Protein 4DDD (pdb70)

Organism: Ehrlichia chaffeensis (strain ATCC CRL-10679 / Arkansas) (NCBI:txid205920)

Nearest PDB structures (foldseek):
  4ddd-assembly1_A  TM=1.003E+00  e=6.169E-69  Ehrlichia chaffeensis str. Arkansas
  8s4j-assembly1_A  TM=9.218E-01  e=6.534E-38  Vibrio cholerae
  1us5-assembly1_A  TM=9.047E-01  e=1.134E-32  Thermus thermophilus HB8
  5ub3-assembly1_A  TM=5.887E-01  e=5.164E-10  Xanthomonas citri pv. citri str. 306
  1lfh-assembly1_A  TM=3.698E-01  e=3.680E-07  Homo sapiens

Foldseek 3Di:
DQAADEAEEEFAAPVDQRVLLQVVLQVLCCVVCVVVSRHHYDYDHHDAPQVVLVCQVVVNHFKYKAWLQVLQCQQCCDDVSVPDDRQVQKAFLFWFFKWFWWKKFFPPDPDAAPVVCFAFAEECAAPRHPSVVVVVVLCVVVVHDPVRYPHHHHDDLQVVLVCRLVVVGGMYTDGGFPPDVSVLSSVVRGPMAIHAHDPVSLVVCCVVRVQWAWDWDCADRRHGYHIGTGTIIIIGMMGGLVDDLVVSLSSSVSCQVCLCVSLVSGVRRVPDHVLNTPDDDRHHHHPSSVVNCVVVVSDD

B-factor: mean 16.67, std 8.05, range [6.47, 56.97]

Secondary structure (DSSP, 8-state):
--PPEEEEEE---TTSSHHHHHHHHHHHHHHHHGGGTSEEEEEE----HHHHHHHHHTTS-SEEEEEHHHHHHHHHT-GGGTTS---TTEEEEEEEEEEEEEEEEETTSS--SGGGGTTSEEE--STTSHHHHHHHHHHHHHT--GGG-SEEE---HHHHHHHHHTTS-SBEEEEE-SS-HHHHHHHHHS-EEEPPPPHHHHHHHHHH-TTPEEEEEPS-SSSS---EEEEEEEEEEEEETTS-HHHHHHHHHHHHHTHHHHHTTSGGGTT--HHHHT--SSSPBPHHHHHHHHHTTS--

Structure (mmCIF, N/CA/C/O backbone):
data_4DDD
#
_entry.id   4DDD
#
_cell.length_a   62.710
_cell.length_b   65.440
_cell.length_c   90.970
_cell.angle_alpha   90.00
_cell.angle_beta   90.00
_cell.angle_gamma   90.00
#
_symmetry.space_group_name_H-M   'P 21 21 21'
#
loop_
_entity.id
_entity.type
_entity.pdbx_description
1 polymer 'Immunogenic protein'
2 non-polymer 'CHLORIDE ION'
3 non-polymer 1,2-ETHANEDIOL
4 non-polymer GLYCEROL
5 water water
#
loop_
_atom_site.group_PDB
_atom_site.id
_atom_site.type_symbol
_atom_site.label_atom_id
_atom_site.label_alt_id
_atom_site.label_comp_id
_atom_site.label_asym_id
_atom_site.label_entity_id
_atom_site.label_seq_id
_atom_site.pdbx_PDB_ins_code
_atom_site.Cartn_x
_atom_site.Cartn_y
_atom_site.Cartn_z
_atom_site.occupancy
_atom_site.B_iso_or_equiv
_atom_site.auth_seq_id
_atom_site.auth_comp_id
_atom_site.auth_asym_id
_atom_site.auth_atom_id
_atom_site.pdbx_PDB_model_num
ATOM 1 N N . SER A 1 28 ? 14.826 26.006 19.807 1.00 56.97 26 SER A N 1
ATOM 2 C CA . SER A 1 28 ? 13.883 25.449 20.811 1.00 52.29 26 SER A CA 1
ATOM 3 C C . SER A 1 28 ? 12.448 25.603 20.284 1.00 48.40 26 SER A C 1
ATOM 4 O O . SER A 1 28 ? 12.236 26.052 19.151 1.00 50.28 26 SER A O 1
ATOM 7 N N . LEU A 1 29 ? 11.473 25.238 21.122 1.00 41.34 27 LEU A N 1
ATOM 8 C CA . LEU A 1 29 ? 10.053 25.246 20.759 1.00 35.34 27 LEU A CA 1
ATOM 9 C C . LEU A 1 29 ? 9.355 26.594 21.029 1.00 29.19 27 LEU A C 1
ATOM 10 O O . LEU A 1 29 ? 8.156 26.664 20.995 1.00 30.79 27 LEU A O 1
ATOM 15 N N . ASN A 1 30 ? 10.086 27.645 21.355 1.00 24.44 28 ASN A N 1
ATOM 16 C CA . ASN A 1 30 ? 9.465 28.957 21.555 1.00 22.00 28 ASN A CA 1
ATOM 17 C C . ASN A 1 30 ? 9.064 29.596 20.235 1.00 20.89 28 ASN A C 1
ATOM 18 O O . ASN A 1 30 ? 9.858 29.555 19.277 1.00 19.23 28 ASN A O 1
ATOM 23 N N . ARG A 1 31 ? 7.872 30.182 20.185 1.00 18.83 29 ARG A N 1
ATOM 24 C CA . ARG A 1 31 ? 7.436 30.935 18.995 1.00 17.74 29 ARG A CA 1
ATOM 25 C C . ARG A 1 31 ? 8.305 32.176 18.860 1.00 18.40 29 ARG A C 1
ATOM 26 O O . ARG A 1 31 ? 8.782 32.692 19.857 1.00 18.39 29 ARG A O 1
ATOM 34 N N . GLU A 1 32 ? 8.510 32.619 17.629 1.00 17.92 30 GLU A N 1
ATOM 35 C CA . GLU A 1 32 ? 9.118 33.918 17.343 1.00 18.71 30 GLU A CA 1
ATOM 36 C C . GLU A 1 32 ? 8.117 34.981 17.736 1.00 16.22 30 GLU A C 1
ATOM 37 O O . GLU A 1 32 ? 6.999 34.984 17.236 1.00 14.88 30 GLU A O 1
ATOM 43 N N . TYR A 1 33 ? 8.504 35.867 18.650 1.00 14.89 31 TYR A N 1
ATOM 44 C CA . TYR A 1 33 ? 7.617 36.929 19.124 1.00 13.68 31 TYR A CA 1
ATOM 45 C C . TYR A 1 33 ? 7.891 38.199 18.333 1.00 12.87 31 TYR A C 1
ATOM 46 O O . TYR A 1 33 ? 8.992 38.742 18.390 1.00 12.13 31 TYR A O 1
ATOM 55 N N . ILE A 1 34 ? 6.891 38.635 17.578 1.00 12.53 32 ILE A N 1
ATOM 56 C CA . ILE A 1 34 ? 6.994 39.790 16.701 1.00 12.01 32 ILE A CA 1
ATOM 57 C C . ILE A 1 34 ? 6.217 40.933 17.318 1.00 10.68 32 ILE A C 1
ATOM 58 O O . ILE A 1 34 ? 5.006 40.794 17.556 1.00 10.60 32 ILE A O 1
ATOM 63 N N . LEU A 1 35 ? 6.879 42.063 17.584 1.00 9.55 33 LEU A N 1
ATOM 64 C CA . LEU A 1 35 ? 6.193 43.262 18.066 1.00 9.21 33 LEU A CA 1
ATOM 65 C C . LEU A 1 35 ? 6.148 44.321 16.992 1.00 8.29 33 LEU A C 1
ATOM 66 O O . LEU A 1 35 ? 7.205 44.692 16.464 1.00 8.34 33 LEU A O 1
ATOM 71 N N . ILE A 1 36 ? 4.949 44.840 16.733 1.00 8.03 34 ILE A N 1
ATOM 72 C CA . ILE A 1 36 ? 4.679 45.873 15.675 1.00 7.74 34 ILE A CA 1
ATOM 73 C C . ILE A 1 36 ? 4.264 47.192 16.332 1.00 7.61 34 ILE A C 1
ATOM 74 O O . ILE A 1 36 ? 3.263 47.252 17.019 1.00 7.53 34 ILE A O 1
ATOM 79 N N . GLY A 1 37 ? 5.088 48.221 16.185 1.00 7.62 35 GLY A N 1
ATOM 80 C CA . GLY A 1 37 ? 4.754 49.557 16.640 1.00 8.02 35 GLY A CA 1
ATOM 81 C C . GLY A 1 37 ? 3.633 50.137 15.801 1.00 8.11 35 GLY A C 1
ATOM 82 O O . GLY A 1 37 ? 3.604 49.962 14.592 1.00 8.23 35 GLY A O 1
ATOM 83 N N . THR A 1 38 ? 2.651 50.738 16.468 1.00 8.39 36 THR A N 1
ATOM 84 C CA . THR A 1 38 ? 1.548 51.375 15.781 1.00 8.63 36 THR A CA 1
ATOM 85 C C . THR A 1 38 ? 1.335 52.748 16.369 1.00 9.44 36 THR A C 1
ATOM 86 O O . THR A 1 38 ? 2.199 53.610 16.226 1.00 10.91 36 THR A O 1
ATOM 90 N N . GLY A 1 39 ? 0.202 52.950 17.011 1.00 10.50 37 GLY A N 1
ATOM 91 C CA . GLY A 1 39 ? -0.106 54.239 17.624 1.00 11.82 37 GLY A CA 1
ATOM 92 C C . GLY A 1 39 ? -1.286 54.111 18.529 1.00 12.50 37 GLY A C 1
ATOM 93 O O . GLY A 1 39 ? -1.735 52.992 18.844 1.00 11.73 37 GLY A O 1
ATOM 94 N N . SER A 1 40 ? -1.838 55.272 18.897 1.00 14.16 38 SER A N 1
ATOM 95 C CA . SER A 1 40 ? -2.931 55.321 19.854 1.00 15.44 38 SER A CA 1
ATOM 96 C C . SER A 1 40 ? -4.110 54.486 19.361 1.00 16.32 38 SER A C 1
ATOM 97 O O . SER A 1 40 ? -4.396 54.395 18.143 1.00 13.69 38 SER A O 1
ATOM 100 N N . MET A 1 41 ? -4.823 53.872 20.299 1.00 16.63 39 MET A N 1
ATOM 101 C CA . MET A 1 41 ? -6.012 53.105 19.935 1.00 18.35 39 MET A CA 1
ATOM 102 C C . MET A 1 41 ? -7.062 53.988 19.230 1.00 18.54 39 MET A C 1
ATOM 103 O O . MET A 1 41 ? -7.949 53.482 18.638 1.00 18.59 39 MET A O 1
ATOM 108 N N . THR A 1 42 ? -6.960 55.302 19.312 1.00 18.63 40 THR A N 1
ATOM 109 C CA . THR A 1 42 ? -7.910 56.160 18.582 1.00 18.81 40 THR A CA 1
ATOM 110 C C . THR A 1 42 ? -7.475 56.473 17.160 1.00 18.92 40 THR A C 1
ATOM 111 O O . THR A 1 42 ? -8.173 57.215 16.450 1.00 18.64 40 THR A O 1
ATOM 115 N N . GLY A 1 43 ? -6.304 55.982 16.752 1.00 16.08 41 GLY A N 1
ATOM 116 C CA . GLY A 1 43 ? -5.741 56.344 15.461 1.00 15.66 41 GLY A CA 1
ATOM 117 C C . GLY A 1 43 ? -5.974 55.259 14.414 1.00 14.51 41 GLY A C 1
ATOM 118 O O . GLY A 1 43 ? -6.750 54.314 14.607 1.00 15.03 41 GLY A O 1
ATOM 119 N N . VAL A 1 44 ? -5.258 55.409 13.322 1.00 13.09 42 VAL A N 1
ATOM 120 C CA . VAL A 1 44 ? -5.341 54.552 12.154 1.00 12.86 42 VAL A CA 1
ATOM 121 C C . VAL A 1 44 ? -4.332 53.417 12.207 1.00 11.37 42 VAL A C 1
ATOM 122 O O . VAL A 1 44 ? -4.627 52.306 11.770 1.00 11.66 42 VAL A O 1
ATOM 126 N N . TYR A 1 45 ? -3.131 53.664 12.735 1.00 9.98 43 TYR A N 1
ATOM 127 C CA . TYR A 1 45 ? -2.100 52.657 12.728 1.00 9.74 43 TYR A CA 1
ATOM 128 C C . TYR A 1 45 ? -2.446 51.465 13.604 1.00 9.46 43 TYR A C 1
ATOM 129 O O . TYR A 1 45 ? -2.128 50.321 13.275 1.00 8.99 43 TYR A O 1
ATOM 138 N N . TYR A 1 46 ? -3.097 51.740 14.718 1.00 9.53 44 TYR A N 1
ATOM 139 C CA . TYR A 1 46 ? -3.396 50.703 15.699 1.00 10.18 44 TYR A CA 1
ATOM 140 C C . TYR A 1 46 ? -4.241 49.600 15.072 1.00 9.76 44 TYR A C 1
ATOM 141 O O . TYR A 1 46 ? -3.839 48.437 15.116 1.00 9.18 44 TYR A O 1
ATOM 150 N N . PRO A 1 47 ? -5.384 49.946 14.446 1.00 9.89 45 PRO A N 1
ATOM 151 C CA . PRO A 1 47 ? -6.169 48.864 13.829 1.00 10.27 45 PRO A CA 1
ATOM 152 C C . PRO A 1 47 ? -5.471 48.185 12.628 1.00 9.51 45 PRO A C 1
ATOM 153 O O . PRO A 1 47 ? -5.706 47.006 12.366 1.00 10.14 45 PRO A O 1
ATOM 157 N N . ILE A 1 48 ? -4.631 48.920 11.894 1.00 8.74 46 ILE A N 1
ATOM 158 C CA . ILE A 1 48 ? -3.904 48.306 10.799 1.00 8.02 46 ILE A CA 1
ATOM 159 C C . ILE A 1 48 ? -2.944 47.236 11.348 1.00 7.91 46 ILE A C 1
ATOM 160 O O . ILE A 1 48 ? -2.933 46.095 10.897 1.00 7.83 46 ILE A O 1
ATOM 165 N N . GLY A 1 49 ? -2.155 47.593 12.346 1.00 7.76 47 GLY A N 1
ATOM 166 C CA . GLY A 1 49 ? -1.275 46.642 12.932 1.00 7.89 47 GLY A CA 1
ATOM 167 C C . GLY A 1 49 ? -1.980 45.461 13.566 1.00 8.21 47 GLY A C 1
ATOM 168 O O . GLY A 1 49 ? -1.482 44.321 13.461 1.00 8.43 47 GLY A O 1
ATOM 169 N N . GLY A 1 50 ? -3.117 45.725 14.219 1.00 8.29 48 GLY A N 1
ATOM 170 C CA . GLY A 1 50 ? -3.928 44.658 14.804 1.00 8.82 48 GLY A CA 1
ATOM 171 C C . GLY A 1 50 ? -4.370 43.672 13.745 1.00 9.16 48 GLY A C 1
ATOM 172 O O . GLY A 1 50 ? -4.349 42.448 13.951 1.00 9.32 48 GLY A O 1
ATOM 173 N N . SER A 1 51 ? -4.750 44.219 12.591 1.00 9.02 49 SER A N 1
ATOM 174 C CA A SER A 1 51 ? -5.164 43.392 11.492 0.50 9.61 49 SER A CA 1
ATOM 175 C CA B SER A 1 51 ? -5.179 43.414 11.468 0.50 9.30 49 SER A CA 1
ATOM 176 C C . SER A 1 51 ? -4.041 42.524 10.969 1.00 9.36 49 SER A C 1
ATOM 177 O O . SER A 1 51 ? -4.254 41.343 10.672 1.00 9.75 49 SER A O 1
ATOM 182 N N . ILE A 1 52 ? -2.827 43.081 10.906 1.00 8.98 50 ILE A N 1
ATOM 183 C CA . ILE A 1 52 ? -1.663 42.326 10.465 1.00 9.13 50 ILE A CA 1
ATOM 184 C C . ILE A 1 52 ? -1.393 41.171 11.383 1.00 9.81 50 ILE A C 1
ATOM 185 O O . ILE A 1 52 ? -1.215 40.042 10.921 1.00 10.35 50 ILE A O 1
ATOM 190 N N . CYS A 1 53 ? -1.448 41.384 12.678 1.00 10.23 51 CYS A N 1
ATOM 191 C CA . CYS A 1 53 ? -1.288 40.266 13.633 1.00 11.06 51 CYS A CA 1
ATOM 192 C C . CYS A 1 53 ? -2.360 39.196 13.464 1.00 11.63 51 CYS A C 1
ATOM 193 O O . CYS A 1 53 ? -2.045 38.012 13.514 1.00 11.89 51 CYS A O 1
ATOM 196 N N . ARG A 1 54 ? -3.605 39.592 13.236 1.00 11.93 52 ARG A N 1
ATOM 197 C CA . ARG A 1 54 ? -4.673 38.633 12.943 1.00 13.17 52 ARG A CA 1
ATOM 198 C C . ARG A 1 54 ? -4.454 37.791 11.666 1.00 12.04 52 ARG A C 1
ATOM 199 O O . ARG A 1 54 ? -4.725 36.604 11.681 1.00 12.10 52 ARG A O 1
ATOM 207 N N . PHE A 1 55 ? -4.010 38.419 10.584 1.00 11.26 53 PHE A N 1
ATOM 208 C CA . PHE A 1 55 ? -3.694 37.755 9.333 1.00 11.13 53 PHE A CA 1
ATOM 209 C C . PHE A 1 55 ? -2.592 36.704 9.560 1.00 11.41 53 PHE A C 1
ATOM 210 O O . PHE A 1 55 ? -2.683 35.567 9.087 1.00 11.78 53 PHE A O 1
ATOM 218 N N . ILE A 1 56 ? -1.600 37.073 10.361 1.00 11.15 54 ILE A N 1
ATOM 219 C CA . ILE A 1 56 ? -0.509 36.210 10.713 1.00 11.27 54 ILE A CA 1
ATOM 220 C C . ILE A 1 56 ? -1.012 35.002 11.515 1.00 12.01 54 ILE A C 1
ATOM 221 O O . ILE A 1 56 ? -0.674 33.870 11.175 1.00 11.74 54 ILE A O 1
ATOM 226 N N . ALA A 1 57 ? -1.873 35.257 12.506 1.00 12.24 55 ALA A N 1
ATOM 227 C CA . ALA A 1 57 ? -2.426 34.206 13.337 1.00 13.04 55 ALA A CA 1
ATOM 228 C C . ALA A 1 57 ? -3.298 33.289 12.493 1.00 13.94 55 ALA A C 1
ATOM 229 O O . ALA A 1 57 ? -3.239 32.062 12.668 1.00 14.01 55 ALA A O 1
ATOM 231 N N . SER A 1 58 ? -4.102 33.854 11.603 1.00 14.44 56 SER A N 1
ATOM 232 C CA . SER A 1 58 ? -4.937 33.037 10.743 1.00 16.01 56 SER A CA 1
ATOM 233 C C . SER A 1 58 ? -4.115 32.166 9.804 1.00 15.83 56 SER A C 1
ATOM 234 O O . SER A 1 58 ? -4.453 31.000 9.614 1.00 16.42 56 SER A O 1
ATOM 237 N N . ASP A 1 59 ? -3.085 32.737 9.183 1.00 14.68 57 ASP A N 1
ATOM 238 C CA . ASP A 1 59 ? -2.336 32.001 8.166 1.00 14.74 57 ASP A CA 1
ATOM 239 C C . ASP A 1 59 ? -1.361 30.969 8.793 1.00 15.46 57 ASP A C 1
ATOM 240 O O . ASP A 1 59 ? -1.217 29.881 8.254 1.00 15.15 57 ASP A O 1
ATOM 245 N N . TYR A 1 60 ? -0.770 31.292 9.942 1.00 14.76 58 TYR A N 1
ATOM 246 C CA . TYR A 1 60 ? 0.385 30.528 10.477 1.00 15.62 58 TYR A CA 1
ATOM 247 C C . TYR A 1 60 ? 0.281 30.114 11.937 1.00 16.28 58 TYR A C 1
ATOM 248 O O . TYR A 1 60 ? 1.121 29.340 12.433 1.00 16.30 58 TYR A O 1
ATOM 257 N N . GLY A 1 61 ? -0.730 30.640 12.631 1.00 17.46 59 GLY A N 1
ATOM 258 C CA . GLY A 1 61 ? -0.859 30.483 14.056 1.00 18.21 59 GLY A CA 1
ATOM 259 C C . GLY A 1 61 ? -0.864 29.013 14.447 1.00 19.99 59 GLY A C 1
ATOM 260 O O . GLY A 1 61 ? -0.204 28.658 15.424 1.00 20.27 59 GLY A O 1
ATOM 261 N N . LYS A 1 62 ? -1.543 28.181 13.660 1.00 19.69 60 LYS A N 1
ATOM 262 C CA . LYS A 1 62 ? -1.675 26.743 13.971 1.00 22.02 60 LYS A CA 1
ATOM 263 C C . LYS A 1 62 ? -0.340 25.982 13.978 1.00 22.40 60 LYS A C 1
ATOM 264 O O . LYS A 1 62 ? -0.243 24.933 14.600 1.00 22.94 60 LYS A O 1
ATOM 266 N N . ASP A 1 63 ? 0.683 26.527 13.327 1.00 21.65 61 ASP A N 1
ATOM 267 C CA A ASP A 1 63 ? 1.971 25.863 13.216 0.50 21.55 61 ASP A CA 1
ATOM 268 C CA B ASP A 1 63 ? 1.977 25.888 13.219 0.50 21.17 61 ASP A CA 1
ATOM 269 C C . ASP A 1 63 ? 2.879 26.211 14.410 1.00 21.19 61 ASP A C 1
ATOM 270 O O . ASP A 1 63 ? 3.998 25.713 14.480 1.00 20.20 61 ASP A O 1
ATOM 279 N N . ASN A 1 64 ? 2.383 27.070 15.326 1.00 20.25 62 ASN A N 1
ATOM 280 C CA . ASN A 1 64 ? 3.043 27.364 16.605 1.00 19.90 62 ASN A CA 1
ATOM 281 C C . ASN A 1 64 ? 4.448 27.861 16.484 1.00 18.88 62 ASN A C 1
ATOM 282 O O . ASN A 1 64 ? 5.267 27.500 17.296 1.00 19.28 62 ASN A O 1
ATOM 287 N N . LYS A 1 65 ? 4.744 28.676 15.493 1.00 17.18 63 LYS A N 1
ATOM 288 C CA . LYS A 1 65 ? 6.079 29.230 15.356 1.00 17.55 63 LYS A CA 1
ATOM 289 C C . LYS A 1 65 ? 6.129 30.768 15.483 1.00 15.49 63 LYS A C 1
ATOM 290 O O . LYS A 1 65 ? 7.211 31.328 15.592 1.00 14.22 63 LYS A O 1
ATOM 296 N N . ILE A 1 66 ? 4.979 31.434 15.422 1.00 14.74 64 ILE A N 1
ATOM 297 C CA . ILE A 1 66 ? 4.935 32.891 15.383 1.00 14.02 64 ILE A CA 1
ATOM 298 C C . ILE A 1 66 ? 3.826 33.437 16.279 1.00 13.67 64 ILE A C 1
ATOM 299 O O . ILE A 1 66 ? 2.695 32.945 16.237 1.00 13.23 64 ILE A O 1
ATOM 304 N N . ILE A 1 67 ? 4.126 34.489 17.042 1.00 12.36 65 ILE A N 1
ATOM 305 C CA . ILE A 1 67 ? 3.095 35.180 17.806 1.00 12.31 65 ILE A CA 1
ATOM 306 C C . ILE A 1 67 ? 3.344 36.672 17.620 1.00 11.57 65 ILE A C 1
ATOM 307 O O . ILE A 1 67 ? 4.476 37.156 17.774 1.00 12.20 65 ILE A O 1
ATOM 312 N N . CYS A 1 68 ? 2.285 37.405 17.305 1.00 11.64 66 CYS A N 1
ATOM 313 C CA . CYS A 1 68 ? 2.398 38.828 16.928 1.00 10.91 66 CYS A CA 1
ATOM 314 C C . CYS A 1 68 ? 1.625 39.685 17.923 1.00 10.81 66 CYS A C 1
ATOM 315 O O . CYS A 1 68 ? 0.522 39.296 18.321 1.00 10.25 66 CYS A O 1
ATOM 318 N N . SER A 1 69 ? 2.213 40.807 18.338 1.00 9.82 67 SER A N 1
ATOM 319 C CA . SER A 1 69 ? 1.536 41.801 19.190 1.00 9.98 67 SER A CA 1
ATOM 320 C C . SER A 1 69 ? 1.795 43.192 18.653 1.00 9.43 67 SER A C 1
ATOM 321 O O . SER A 1 69 ? 2.750 43.410 17.903 1.00 8.28 67 SER A O 1
ATOM 324 N N . ILE A 1 70 ? 0.930 44.132 19.048 1.00 9.32 68 ILE A N 1
ATOM 325 C CA . ILE A 1 70 ? 1.119 45.520 18.671 1.00 9.64 68 ILE A CA 1
ATOM 326 C C . ILE A 1 70 ? 1.387 46.379 19.905 1.00 9.86 68 ILE A C 1
ATOM 327 O O . ILE A 1 70 ? 0.943 46.069 21.015 1.00 10.21 68 ILE A O 1
ATOM 332 N N . SER A 1 71 ? 2.064 47.485 19.665 1.00 9.44 69 SER A N 1
ATOM 333 C CA . SER A 1 71 ? 2.242 48.536 20.645 1.00 9.77 69 SER A CA 1
ATOM 334 C C . SER A 1 71 ? 1.388 49.766 20.296 1.00 9.71 69 SER A C 1
ATOM 335 O O . SER A 1 71 ? 1.353 50.209 19.137 1.00 9.62 69 SER A O 1
ATOM 338 N N . SER A 1 72 ? 0.745 50.349 21.300 1.00 10.04 70 SER A N 1
ATOM 339 C CA . SER A 1 72 ? -0.129 51.505 21.117 1.00 10.79 70 SER A CA 1
ATOM 340 C C . SER A 1 72 ? 0.547 52.840 21.408 1.00 11.97 70 SER A C 1
ATOM 341 O O . SER A 1 72 ? -0.143 53.890 21.332 1.00 12.06 70 SER A O 1
ATOM 344 N N . THR A 1 73 ? 1.857 52.833 21.718 1.00 12.19 71 THR A N 1
ATOM 345 C CA . THR A 1 73 ? 2.574 54.111 21.961 1.00 12.95 71 THR A CA 1
ATOM 346 C C . THR A 1 73 ? 2.665 54.919 20.666 1.00 13.34 71 THR A C 1
ATOM 347 O O . THR A 1 73 ? 2.936 54.356 19.598 1.00 13.02 71 THR A O 1
ATOM 351 N N . THR A 1 74 ? 2.440 56.231 20.779 1.00 13.62 72 THR A N 1
ATOM 352 C CA . THR A 1 74 ? 2.328 57.121 19.636 1.00 14.32 72 THR A CA 1
ATOM 353 C C . THR A 1 74 ? 3.680 57.607 19.210 1.00 14.14 72 THR A C 1
ATOM 354 O O . THR A 1 74 ? 4.480 57.954 20.047 1.00 16.51 72 THR A O 1
ATOM 358 N N . GLY A 1 75 ? 3.913 57.593 17.912 1.00 12.92 73 GLY A N 1
ATOM 359 C CA . GLY A 1 75 ? 4.919 58.428 17.280 1.00 12.93 73 GLY A CA 1
ATOM 360 C C . GLY A 1 75 ? 5.955 57.598 16.575 1.00 11.80 73 GLY A C 1
ATOM 361 O O . GLY A 1 75 ? 6.457 56.607 17.111 1.00 10.73 73 GLY A O 1
ATOM 362 N N . SER A 1 76 ? 6.288 57.995 15.363 1.00 11.21 74 SER A N 1
ATOM 363 C CA . SER A 1 76 ? 7.324 57.316 14.640 1.00 11.02 74 SER A CA 1
ATOM 364 C C . SER A 1 76 ? 8.689 57.426 15.278 1.00 10.64 74 SER A C 1
ATOM 365 O O . SER A 1 76 ? 9.481 56.505 15.132 1.00 10.67 74 SER A O 1
ATOM 368 N N . VAL A 1 77 ? 8.994 58.523 15.974 1.00 10.82 75 VAL A N 1
ATOM 369 C CA . VAL A 1 77 ? 10.282 58.596 16.717 1.00 11.19 75 VAL A CA 1
ATOM 370 C C . VAL A 1 77 ? 10.382 57.505 17.745 1.00 10.90 75 VAL A C 1
ATOM 371 O O . VAL A 1 77 ? 11.385 56.809 17.818 1.00 10.66 75 VAL A O 1
ATOM 375 N N . TYR A 1 78 ? 9.348 57.357 18.565 1.00 10.95 76 TYR A N 1
ATOM 376 C CA . TYR A 1 78 ? 9.323 56.283 19.550 1.00 11.13 76 TYR A CA 1
ATOM 377 C C . TYR A 1 78 ? 9.534 54.918 18.876 1.00 10.42 76 TYR A C 1
ATOM 378 O O . TYR A 1 78 ? 10.332 54.083 19.336 1.00 10.19 76 TYR A O 1
ATOM 387 N N . ASN A 1 79 ? 8.759 54.662 17.823 1.00 9.79 77 ASN A N 1
ATOM 388 C CA . ASN A 1 79 ? 8.819 53.388 17.150 1.00 9.33 77 ASN A CA 1
ATOM 389 C C . ASN A 1 79 ? 10.176 53.124 16.510 1.00 9.39 77 ASN A C 1
ATOM 390 O O . ASN A 1 79 ? 10.745 52.037 16.692 1.00 9.42 77 ASN A O 1
ATOM 395 N N . LEU A 1 80 ? 10.715 54.126 15.832 1.00 9.14 78 LEU A N 1
ATOM 396 C CA . LEU A 1 80 ? 12.008 53.961 15.199 1.00 9.41 78 LEU A CA 1
ATOM 397 C C . LEU A 1 80 ? 13.140 53.797 16.232 1.00 10.04 78 LEU A C 1
ATOM 398 O O . LEU A 1 80 ? 14.055 53.003 16.020 1.00 10.24 78 LEU A O 1
ATOM 403 N N . ASN A 1 81 ? 13.063 54.497 17.337 1.00 10.74 79 ASN A N 1
ATOM 404 C CA A ASN A 1 81 ? 14.019 54.285 18.420 0.50 11.31 79 ASN A CA 1
ATOM 405 C CA B ASN A 1 81 ? 14.018 54.283 18.425 0.50 11.77 79 ASN A CA 1
ATOM 406 C C . ASN A 1 81 ? 13.899 52.868 19.016 1.00 11.59 79 ASN A C 1
ATOM 407 O O . ASN A 1 81 ? 14.906 52.205 19.303 1.00 11.85 79 ASN A O 1
ATOM 416 N N . SER A 1 82 ? 12.673 52.407 19.228 1.00 11.40 80 SER A N 1
ATOM 417 C CA . SER A 1 82 ? 12.429 51.068 19.734 1.00 11.20 80 SER A CA 1
ATOM 418 C C . SER A 1 82 ? 13.016 50.008 18.805 1.00 10.48 80 SER A C 1
ATOM 419 O O . SER A 1 82 ? 13.642 49.038 19.288 1.00 10.63 80 SER A O 1
ATOM 422 N N . ILE A 1 83 ? 12.889 50.205 17.491 1.00 9.97 81 ILE A N 1
ATOM 423 C CA . ILE A 1 83 ? 13.500 49.326 16.495 1.00 10.24 81 ILE A CA 1
ATOM 424 C C . ILE A 1 83 ? 15.040 49.439 16.576 1.00 11.38 81 ILE A C 1
ATOM 425 O O . ILE A 1 83 ? 15.740 48.426 16.592 1.00 11.42 81 ILE A O 1
ATOM 430 N N . ARG A 1 84 ? 15.550 50.657 16.677 1.00 12.27 82 ARG A N 1
ATOM 431 C CA . ARG A 1 84 ? 16.997 50.892 16.742 1.00 13.70 82 ARG A CA 1
ATOM 432 C C . ARG A 1 84 ? 17.609 50.128 17.922 1.00 15.09 82 ARG A C 1
ATOM 433 O O . ARG A 1 84 ? 18.661 49.508 17.771 1.00 15.54 82 ARG A O 1
ATOM 441 N N . TYR A 1 85 ? 16.915 50.127 19.052 1.00 16.10 83 TYR A N 1
ATOM 442 C CA . TYR A 1 85 ? 17.378 49.424 20.263 1.00 18.31 83 TYR A CA 1
ATOM 443 C C . TYR A 1 85 ? 16.956 47.953 20.377 1.00 16.67 83 TYR A C 1
ATOM 444 O O . TYR A 1 85 ? 17.152 47.308 21.417 1.00 16.81 83 TYR A O 1
ATOM 453 N N . SER A 1 86 ? 16.455 47.404 19.290 1.00 14.41 84 SER A N 1
ATOM 454 C CA . SER A 1 86 ? 16.146 45.983 19.198 1.00 14.32 84 SER A CA 1
ATOM 455 C C . SER A 1 86 ? 15.048 45.555 20.184 1.00 13.71 84 SER A C 1
ATOM 456 O O . SER A 1 86 ? 14.999 44.399 20.554 1.00 12.98 84 SER A O 1
ATOM 459 N N . ASN A 1 87 ? 14.166 46.467 20.579 1.00 12.43 85 ASN A N 1
ATOM 460 C CA . ASN A 1 87 ? 13.042 46.088 21.446 1.00 12.60 85 ASN A CA 1
ATOM 461 C C . ASN A 1 87 ? 11.659 46.052 20.721 1.00 11.17 85 ASN A C 1
ATOM 462 O O . ASN A 1 87 ? 10.620 45.761 21.333 1.00 10.70 85 ASN A 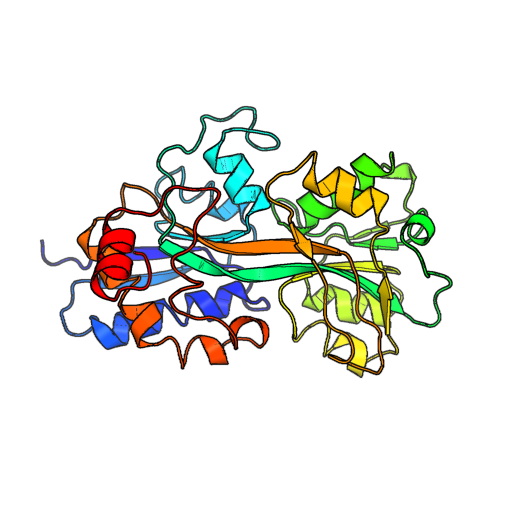O 1
ATOM 467 N N . MET A 1 88 ? 11.713 46.228 19.412 1.00 10.05 86 MET A N 1
ATOM 468 C CA . MET A 1 88 ? 10.541 46.197 18.519 1.00 9.26 86 MET A CA 1
ATOM 469 C C . MET A 1 88 ? 11.020 45.720 17.168 1.00 9.09 86 MET A C 1
ATOM 470 O O . MET A 1 88 ? 12.112 46.141 16.714 1.00 9.47 86 MET A O 1
ATOM 475 N N . ASP A 1 89 ? 10.235 44.887 16.497 1.00 8.57 87 ASP A N 1
ATOM 476 C CA . ASP A 1 89 ? 10.684 44.263 15.265 1.00 8.74 87 ASP A CA 1
ATOM 477 C C . ASP A 1 89 ? 10.303 45.040 14.017 1.00 8.32 87 ASP A C 1
ATOM 478 O O . ASP A 1 89 ? 11.072 45.105 13.056 1.00 8.29 87 ASP A O 1
ATOM 483 N N . ILE A 1 90 ? 9.098 45.593 14.038 1.00 8.34 88 ILE A N 1
ATOM 484 C CA . ILE A 1 90 ? 8.418 46.160 12.886 1.00 8.14 88 ILE A CA 1
ATOM 485 C C . ILE A 1 90 ? 7.604 47.317 13.376 1.00 8.06 88 ILE A C 1
ATOM 486 O O . ILE A 1 90 ? 7.251 47.400 14.560 1.00 8.49 88 ILE A O 1
ATOM 491 N N . SER A 1 91 ? 7.348 48.286 12.505 1.00 7.81 89 SER A N 1
ATOM 492 C CA . SER A 1 91 ? 6.494 49.396 12.868 1.00 8.06 89 SER A CA 1
ATOM 493 C C . SER A 1 91 ? 5.821 49.990 11.652 1.00 7.89 89 SER A C 1
ATOM 494 O O . SER A 1 91 ? 6.365 49.966 10.573 1.00 7.74 89 SER A O 1
ATOM 497 N N . ILE A 1 92 ? 4.671 50.620 11.864 1.00 8.24 90 ILE A N 1
ATOM 498 C CA . ILE A 1 92 ? 4.085 51.513 10.885 1.00 8.06 90 ILE A CA 1
ATOM 499 C C . ILE A 1 92 ? 4.674 52.879 11.161 1.00 8.51 90 ILE A C 1
ATOM 500 O O . ILE A 1 92 ? 4.645 53.376 12.302 1.00 9.09 90 ILE A O 1
ATOM 505 N N . VAL A 1 93 ? 5.206 53.475 10.134 1.00 8.85 91 VAL A N 1
ATOM 506 C CA . VAL A 1 93 ? 5.781 54.811 10.212 1.00 9.80 91 VAL A CA 1
ATOM 507 C C . VAL A 1 93 ? 5.315 55.581 8.962 1.00 10.68 91 VAL A C 1
ATOM 508 O O . VAL A 1 93 ? 4.531 55.077 8.194 1.00 11.23 91 VAL A O 1
ATOM 512 N N . GLN A 1 94 ? 5.714 56.824 8.807 1.00 11.96 92 GLN A N 1
ATOM 513 C CA . GLN A 1 94 ? 5.497 57.511 7.514 1.00 13.06 92 GLN A CA 1
ATOM 514 C C . GLN A 1 94 ? 6.776 58.123 7.033 1.00 12.53 92 GLN A C 1
ATOM 515 O O . GLN A 1 94 ? 7.774 58.135 7.758 1.00 12.73 92 GLN A O 1
ATOM 521 N N . SER A 1 95 ? 6.764 58.563 5.791 1.00 12.59 93 SER A N 1
ATOM 522 C CA . SER A 1 95 ? 7.969 58.769 5.008 1.00 12.50 93 SER A CA 1
ATOM 523 C C . SER A 1 95 ? 8.961 59.760 5.619 1.00 12.70 93 SER A C 1
ATOM 524 O O . SER A 1 95 ? 10.153 59.607 5.468 1.00 12.26 93 SER A O 1
ATOM 527 N N . ASP A 1 96 ? 8.435 60.800 6.254 1.00 12.33 94 ASP A N 1
ATOM 528 C CA . ASP A 1 96 ? 9.239 61.878 6.810 1.00 12.88 94 ASP A CA 1
ATOM 529 C C . ASP A 1 96 ? 10.246 61.325 7.798 1.00 11.79 94 ASP A C 1
ATOM 530 O O . ASP A 1 96 ? 11.446 61.421 7.565 1.00 10.99 94 ASP A O 1
ATOM 535 N N . LEU A 1 97 ? 9.752 60.692 8.870 1.00 10.73 95 LEU A N 1
ATOM 536 C CA . LEU A 1 97 ? 10.662 60.205 9.923 1.00 11.00 95 LEU A CA 1
ATOM 537 C C . LEU A 1 97 ? 11.415 58.924 9.472 1.00 10.73 95 LEU A C 1
ATOM 538 O O . LEU A 1 97 ? 12.553 58.703 9.869 1.00 11.03 95 LEU A O 1
ATOM 543 N N . GLU A 1 98 ? 10.825 58.183 8.541 1.00 10.74 96 GLU A N 1
ATOM 544 C CA . GLU A 1 98 ? 11.516 57.066 7.910 1.00 10.57 96 GLU A CA 1
ATOM 545 C C . GLU A 1 98 ? 12.768 57.587 7.200 1.00 11.04 96 GLU A C 1
ATOM 546 O O . GLU A 1 98 ? 13.886 57.038 7.363 1.00 10.88 96 GLU A O 1
ATOM 552 N N . TYR A 1 99 ? 12.571 58.642 6.410 1.00 11.26 97 TYR A N 1
ATOM 553 C CA . TYR A 1 99 ? 13.658 59.282 5.691 1.00 12.23 97 TYR A CA 1
ATOM 554 C C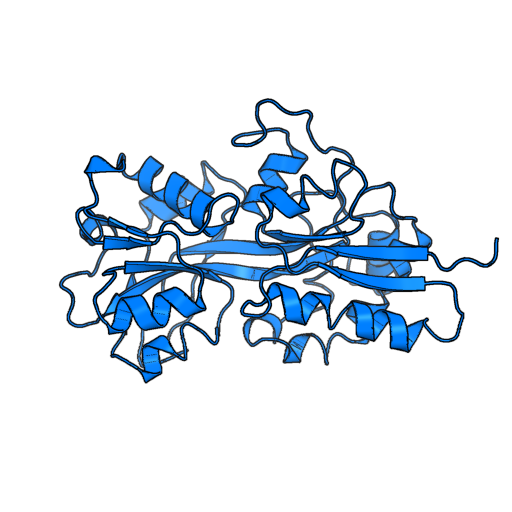 . TYR A 1 99 ? 14.755 59.756 6.637 1.00 12.19 97 TYR A C 1
ATOM 555 O O . TYR A 1 99 ? 15.932 59.503 6.443 1.00 12.24 97 TYR A O 1
ATOM 564 N N . TYR A 1 100 ? 14.382 60.494 7.655 1.00 12.50 98 TYR A N 1
ATOM 565 C CA . TYR A 1 100 ? 15.382 60.993 8.563 1.00 13.84 98 TYR A CA 1
ATOM 566 C C . TYR A 1 100 ? 16.116 59.873 9.306 1.00 12.66 98 TYR A C 1
ATOM 567 O O . TYR A 1 100 ? 17.348 59.972 9.517 1.00 12.28 98 TYR A O 1
ATOM 576 N N . ALA A 1 101 ? 15.397 58.831 9.690 1.00 11.72 99 ALA A N 1
ATOM 577 C CA . ALA A 1 101 ? 16.028 57.763 10.508 1.00 11.40 99 ALA A CA 1
ATOM 578 C C . ALA A 1 101 ? 17.009 56.980 9.653 1.00 11.29 99 ALA A C 1
ATOM 579 O O . ALA A 1 101 ? 18.135 56.707 10.088 1.00 11.77 99 ALA A O 1
ATOM 581 N N . TYR A 1 102 ? 16.552 56.614 8.458 1.00 11.08 100 TYR A N 1
ATOM 582 C CA . TYR A 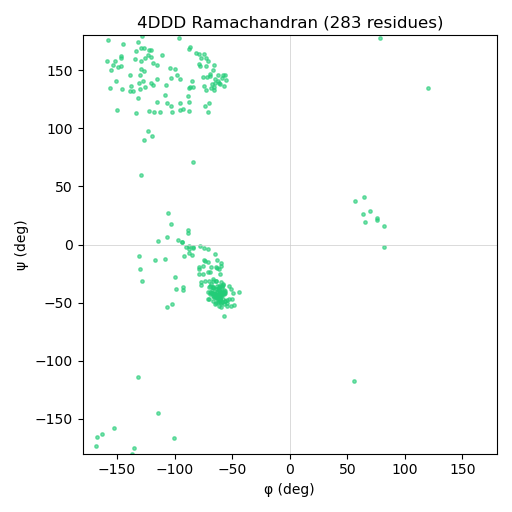1 102 ? 17.347 55.843 7.529 1.00 11.28 100 TYR A CA 1
ATOM 583 C C . TYR A 1 102 ? 18.655 56.588 7.157 1.00 12.19 100 TYR A C 1
ATOM 584 O O . TYR A 1 102 ? 19.736 55.970 7.110 1.00 11.90 100 TYR A O 1
ATOM 593 N N . ASN A 1 103 ? 18.550 57.903 6.945 1.00 13.38 101 ASN A N 1
ATOM 594 C CA . ASN A 1 103 ? 19.692 58.695 6.474 1.00 14.97 101 ASN A CA 1
ATOM 595 C C . ASN A 1 103 ? 20.548 59.323 7.585 1.00 16.25 101 ASN A C 1
ATOM 596 O O . ASN A 1 103 ? 21.613 59.871 7.319 1.00 15.83 101 ASN A O 1
ATOM 601 N N . GLY A 1 104 ? 20.084 59.272 8.828 1.00 17.02 102 GLY A N 1
ATOM 602 C CA . GLY A 1 104 ? 20.793 59.918 9.910 1.00 18.17 102 GLY A CA 1
ATOM 603 C C . GLY A 1 104 ? 20.785 61.424 9.669 1.00 20.25 102 GLY A C 1
ATOM 604 O O . GLY A 1 104 ? 21.796 62.067 9.860 1.00 20.16 102 GLY A O 1
ATOM 605 N N . LEU A 1 105 ? 19.653 61.982 9.219 1.00 20.52 103 LEU A N 1
ATOM 606 C CA . LEU A 1 105 ? 19.575 63.415 8.872 1.00 21.77 103 LEU A CA 1
ATOM 607 C C . LEU A 1 105 ? 18.540 64.127 9.701 1.00 22.96 103 LEU A C 1
ATOM 608 O O . LEU A 1 105 ? 17.740 63.492 10.384 1.00 21.47 103 LEU A O 1
ATOM 613 N N . GLY A 1 106 ? 18.581 65.464 9.652 1.00 26.03 104 GLY A N 1
ATOM 614 C CA . GLY A 1 106 ? 17.565 66.296 10.313 1.00 27.32 104 GLY A CA 1
ATOM 615 C C . GLY A 1 106 ? 17.450 65.988 11.789 1.00 27.06 104 GLY A C 1
ATOM 616 O O . GLY A 1 106 ? 18.422 66.093 12.509 1.00 29.55 104 GLY A O 1
ATOM 617 N N . PHE A 1 107 ? 16.281 65.522 12.213 1.00 27.12 105 PHE A N 1
ATOM 618 C CA A PHE A 1 107 ? 16.070 65.215 13.609 0.50 26.97 105 PHE A CA 1
ATOM 619 C CA B PHE A 1 107 ? 16.012 65.136 13.615 0.50 27.05 105 PHE A CA 1
ATOM 620 C C . PHE A 1 107 ? 16.998 64.068 14.089 1.00 27.24 105 PHE A C 1
ATOM 621 O O . PHE A 1 107 ? 17.271 63.930 15.307 1.00 25.85 105 PHE A O 1
ATOM 636 N N . TYR A 1 108 ? 17.504 63.265 13.148 1.00 24.35 106 TYR A N 1
ATOM 637 C CA . TYR A 1 108 ? 18.443 62.172 13.504 1.00 24.20 106 TYR A CA 1
ATOM 638 C C . TYR A 1 108 ? 19.896 62.524 13.165 1.00 24.94 106 TYR A C 1
ATOM 639 O O . TYR A 1 108 ? 20.764 61.647 13.101 1.00 23.55 106 TYR A O 1
ATOM 648 N N . GLU A 1 109 ? 20.154 63.817 12.962 1.00 28.12 107 GLU A N 1
ATOM 649 C CA . GLU A 1 109 ? 21.510 64.367 12.686 1.00 31.20 107 GLU A CA 1
ATOM 650 C C . GLU A 1 109 ? 22.621 63.816 13.560 1.00 31.21 107 GLU A C 1
ATOM 651 O O . GLU A 1 109 ? 23.753 63.613 13.103 1.00 34.21 107 GLU A O 1
ATOM 657 N N . LYS A 1 110 ? 22.322 63.651 14.839 1.00 29.00 108 LYS A N 1
ATOM 658 C CA . LYS A 1 110 ? 23.337 63.305 15.826 1.00 29.69 108 LYS A CA 1
ATOM 659 C C . LYS A 1 110 ? 23.448 61.810 16.056 1.00 29.19 108 LYS A C 1
ATOM 660 O O . LYS A 1 110 ? 24.231 61.365 16.888 1.00 28.42 108 LYS A O 1
ATOM 662 N N . MET A 1 111 ? 22.661 61.027 15.310 1.00 26.28 109 MET A N 1
ATOM 663 C CA A MET A 1 111 ? 22.644 59.588 15.487 0.50 25.14 109 MET A CA 1
ATOM 664 C CA B MET A 1 111 ? 22.627 59.587 15.479 0.50 26.28 109 MET A CA 1
ATOM 665 C C . MET A 1 111 ? 23.194 58.893 14.247 1.00 23.59 109 MET A C 1
ATOM 666 O O . MET A 1 111 ? 23.216 59.449 13.159 1.00 22.74 109 MET A O 1
ATOM 675 N N . LEU A 1 112 ? 23.638 57.673 14.420 1.00 21.87 110 LEU A N 1
ATOM 676 C CA . LEU A 1 112 ? 24.058 56.886 13.294 1.00 21.02 110 LEU A CA 1
ATOM 677 C C . LEU A 1 112 ? 22.849 56.684 12.377 1.00 18.62 110 LEU A C 1
ATOM 678 O O . LEU A 1 112 ? 21.723 56.473 12.867 1.00 16.07 110 LEU A O 1
ATOM 683 N N . PRO A 1 113 ? 23.079 56.738 11.059 1.00 17.14 111 PRO A N 1
ATOM 684 C CA . PRO A 1 113 ? 21.991 56.334 10.164 1.00 15.51 111 PRO A CA 1
ATOM 685 C C . PRO A 1 113 ? 21.481 54.931 10.480 1.00 14.40 111 PRO A C 1
ATOM 686 O O . PRO A 1 113 ? 22.281 54.035 10.821 1.00 13.38 111 PRO A O 1
ATOM 690 N N . MET A 1 114 ? 20.160 54.708 10.390 1.00 13.19 112 MET A N 1
ATOM 691 C CA . MET A 1 114 ? 19.624 53.366 10.548 1.00 12.67 112 MET A CA 1
ATOM 692 C C . MET A 1 114 ? 19.704 52.625 9.231 1.00 12.69 112 MET A C 1
ATOM 693 O O . MET A 1 114 ? 18.669 52.398 8.563 1.00 11.87 112 MET A O 1
ATOM 698 N N . ASP A 1 115 ? 20.923 52.271 8.833 1.00 13.37 113 ASP A N 1
ATOM 699 C CA . ASP A 1 115 ? 21.105 51.767 7.490 1.00 14.14 113 ASP A CA 1
ATOM 700 C C . ASP A 1 115 ? 20.564 50.375 7.338 1.00 12.43 113 ASP A C 1
ATOM 701 O O . ASP A 1 115 ? 20.426 49.944 6.213 1.00 11.95 113 ASP A O 1
ATOM 706 N N . ASN A 1 116 ? 20.273 49.689 8.462 1.00 11.39 114 ASN A N 1
ATOM 707 C CA . ASN A 1 116 ? 19.667 48.367 8.446 1.00 10.99 114 ASN A CA 1
ATOM 708 C C . ASN A 1 116 ? 18.138 48.364 8.314 1.00 10.45 114 ASN A C 1
ATOM 709 O O . ASN A 1 116 ? 17.519 47.290 8.326 1.00 9.22 114 ASN A O 1
ATOM 714 N N . LEU A 1 117 ? 17.517 49.547 8.266 1.00 10.23 115 LEU A N 1
ATOM 715 C CA . LEU A 1 117 ? 16.078 49.621 8.028 1.00 9.99 115 LEU A CA 1
ATOM 716 C C . LEU A 1 117 ? 15.694 49.052 6.695 1.00 9.12 115 LEU A C 1
ATOM 717 O O . LEU A 1 117 ? 16.385 49.267 5.674 1.00 8.99 115 LEU A O 1
ATOM 722 N N . ARG A 1 118 ? 14.595 48.326 6.676 1.00 8.44 116 ARG A N 1
ATOM 723 C CA . ARG A 1 118 ? 14.079 47.737 5.448 1.00 8.49 116 ARG A CA 1
ATOM 724 C C . ARG A 1 118 ? 12.578 47.856 5.360 1.00 8.39 116 ARG A C 1
ATOM 725 O O . ARG A 1 118 ? 11.873 47.824 6.373 1.00 8.46 116 ARG A O 1
ATOM 733 N N . MET A 1 119 ? 12.058 48.025 4.135 1.00 8.63 117 MET A N 1
ATOM 734 C CA A MET A 1 119 ? 10.614 48.113 3.980 0.50 9.04 117 MET A CA 1
ATOM 735 C CA B MET A 1 119 ? 10.624 48.124 3.909 0.50 7.96 117 MET A CA 1
ATOM 736 C C . MET A 1 119 ? 10.027 46.720 3.841 1.00 8.32 117 MET A C 1
ATOM 737 O O . MET A 1 119 ? 10.645 45.814 3.286 1.00 8.53 117 MET A O 1
ATOM 746 N N . LEU A 1 120 ? 8.833 46.549 4.396 1.00 7.73 118 LEU A N 1
ATOM 747 C CA . LEU A 1 120 ? 8.008 45.359 4.165 1.00 7.67 118 LEU A CA 1
ATOM 748 C C . LEU A 1 120 ? 6.888 45.714 3.152 1.00 7.88 118 LEU A C 1
ATOM 749 O O . LEU A 1 120 ? 6.696 44.992 2.171 1.00 8.40 118 LEU A O 1
ATOM 754 N N . ALA A 1 121 ? 6.134 46.804 3.400 1.00 7.75 119 ALA A N 1
ATOM 755 C CA . ALA A 1 121 ? 5.035 47.204 2.488 1.00 7.93 119 ALA A CA 1
ATOM 756 C C . ALA A 1 121 ? 4.755 48.661 2.626 1.00 8.12 119 ALA A C 1
ATOM 757 O O . ALA A 1 121 ? 4.627 49.160 3.733 1.00 7.73 119 ALA A O 1
ATOM 759 N N . SER A 1 122 ? 4.607 49.347 1.510 1.00 8.74 120 SER A N 1
ATOM 760 C CA . SER A 1 122 ? 4.027 50.667 1.544 1.00 9.23 120 SER A CA 1
ATOM 761 C C . SER A 1 122 ? 2.522 50.551 1.748 1.00 9.27 120 SER A C 1
ATOM 762 O O . SER A 1 122 ? 1.891 49.605 1.312 1.00 9.01 120 SER A O 1
ATOM 765 N N . LEU A 1 123 ? 1.968 51.497 2.501 1.00 8.63 121 LEU A N 1
ATOM 766 C CA . LEU A 1 123 ? 0.544 51.530 2.799 1.00 8.80 121 LEU A CA 1
ATOM 767 C C . LEU A 1 123 ? -0.051 52.777 2.142 1.00 8.85 121 LEU A C 1
ATOM 768 O O . LEU A 1 123 ? 0.350 53.150 1.052 1.00 8.96 121 LEU A O 1
ATOM 773 N N . HIS A 1 124 ? -1.027 53.408 2.776 1.00 8.94 122 HIS A N 1
ATOM 774 C CA . HIS A 1 124 ? -1.773 54.486 2.186 1.00 9.53 122 HIS A CA 1
ATOM 775 C C . HIS A 1 124 ? -1.012 55.789 2.213 1.00 9.74 122 HIS A C 1
ATOM 776 O O . HIS A 1 124 ? -0.122 56.003 3.073 1.00 9.22 122 HIS A O 1
ATOM 783 N N . LYS A 1 125 ? -1.341 56.645 1.264 1.00 11.43 123 LYS A N 1
ATOM 784 C CA . LYS A 1 125 ? -0.891 58.029 1.303 1.00 12.00 123 LYS A CA 1
ATOM 785 C C . LYS A 1 125 ? -1.567 58.792 2.429 1.00 11.28 123 LYS A C 1
ATOM 786 O O . LYS A 1 125 ? -2.723 58.539 2.771 1.00 10.60 123 LYS A O 1
ATOM 792 N N . GLU A 1 126 ? -0.810 59.733 2.989 1.00 10.39 124 GLU A N 1
ATOM 793 C CA . GLU A 1 126 ? -1.269 60.662 3.998 1.00 9.76 124 GLU A CA 1
ATOM 794 C C . GLU A 1 126 ? -0.951 62.080 3.483 1.00 9.76 124 GLU A C 1
ATOM 795 O O . GLU A 1 126 ? 0.138 62.305 2.979 1.00 9.70 124 GLU A O 1
ATOM 801 N N . TYR A 1 127 ? -1.912 62.980 3.625 1.00 9.14 125 TYR A N 1
ATOM 802 C CA . TYR A 1 127 ? -1.871 64.295 3.003 1.00 9.05 125 TYR A CA 1
ATOM 803 C C . TYR A 1 127 ? -1.804 65.319 4.097 1.00 8.74 125 TYR A C 1
ATOM 804 O O . TYR A 1 127 ? -2.488 65.186 5.138 1.00 8.42 125 TYR A O 1
ATOM 813 N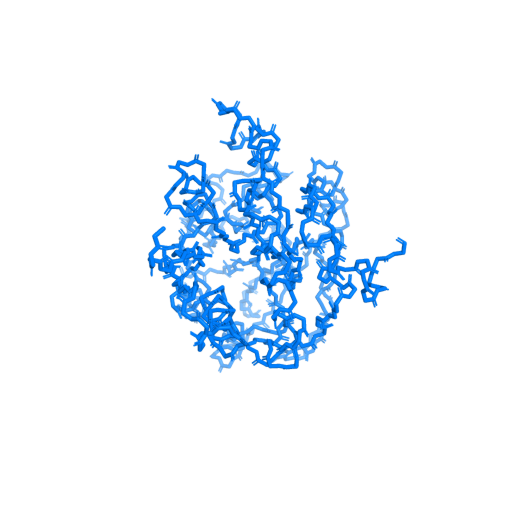 N . LEU A 1 128 ? -1.034 66.381 3.869 1.00 8.49 126 LEU A N 1
ATOM 814 C CA . LEU A 1 128 ? -1.021 67.488 4.791 1.00 8.34 126 LEU A CA 1
ATOM 815 C C . LEU A 1 128 ? -2.376 68.205 4.650 1.00 8.47 126 LEU A C 1
ATOM 816 O O . LEU A 1 128 ? -2.727 68.740 3.571 1.00 8.13 126 LEU A O 1
ATOM 821 N N . THR A 1 129 ? -3.157 68.134 5.724 1.00 8.23 127 THR A N 1
ATOM 822 C CA . THR A 1 129 ? -4.571 68.485 5.691 1.00 8.68 127 THR A CA 1
ATOM 823 C C . THR A 1 129 ? -4.817 69.616 6.727 1.00 8.83 127 THR A C 1
ATOM 824 O O . THR A 1 129 ? -4.598 69.425 7.945 1.00 9.61 127 THR A O 1
ATOM 828 N N . ILE A 1 130 ? -5.182 70.771 6.221 1.00 8.70 128 ILE A N 1
ATOM 829 C CA . ILE A 1 130 ? -5.384 71.973 7.035 1.00 9.24 128 ILE A CA 1
ATOM 830 C C . ILE A 1 130 ? -6.871 72.333 6.945 1.00 9.19 128 ILE A C 1
ATOM 831 O O . ILE A 1 130 ? -7.441 72.482 5.869 1.00 9.15 128 ILE A O 1
ATOM 836 N N . VAL A 1 131 ? -7.494 72.398 8.109 1.00 9.28 129 VAL A N 1
ATOM 837 C CA . VAL A 1 131 ? -8.943 72.444 8.210 1.00 9.54 129 VAL A CA 1
ATOM 838 C C . VAL A 1 131 ? -9.282 73.604 9.118 1.00 9.95 129 VAL A C 1
ATOM 839 O O . VAL A 1 131 ? -8.751 73.709 10.222 1.00 9.73 129 VAL A O 1
ATOM 843 N N . VAL A 1 132 ? -10.256 74.407 8.690 1.00 10.65 130 VAL A N 1
ATOM 844 C CA . VAL A 1 132 ? -10.805 75.510 9.502 1.00 11.14 130 VAL A CA 1
ATOM 845 C C . VAL A 1 132 ? -12.336 75.483 9.452 1.00 12.27 130 VAL A C 1
ATOM 846 O O . VAL A 1 132 ? -12.948 74.769 8.613 1.00 11.45 130 VAL A O 1
ATOM 850 N N . LYS A 1 133 ? -12.968 76.240 10.361 1.00 12.99 131 LYS A N 1
ATOM 851 C CA . LYS A 1 133 ? -14.397 76.482 10.238 1.00 14.82 131 LYS A CA 1
ATOM 852 C C . LYS A 1 133 ? -14.619 77.443 9.058 1.00 15.82 131 LYS A C 1
ATOM 853 O O . LYS A 1 133 ? -13.821 78.364 8.829 1.00 14.90 131 LYS A O 1
ATOM 859 N N . LYS A 1 134 ? -15.705 77.250 8.318 1.00 18.18 132 LYS A N 1
ATOM 860 C CA . LYS A 1 134 ? -16.059 78.224 7.259 1.00 20.43 132 LYS A CA 1
ATOM 861 C C . LYS A 1 134 ? -16.255 79.624 7.845 1.00 22.61 132 LYS A C 1
ATOM 862 O O . LYS A 1 134 ? -15.854 80.611 7.230 1.00 25.41 132 LYS A O 1
ATOM 868 N N . SER A 1 135 ? -16.810 79.710 9.052 1.00 23.73 133 SER A N 1
ATOM 869 C CA . SER A 1 135 ? -17.007 81.011 9.715 1.00 24.46 133 SER A CA 1
ATOM 870 C C . SER A 1 135 ? -15.710 81.748 10.060 1.00 24.92 133 SER A C 1
ATOM 871 O O . SER A 1 135 ? -15.743 82.909 10.467 1.00 24.41 133 SER A O 1
ATOM 874 N N . SER A 1 136 ? -14.553 81.111 9.903 1.00 24.47 134 SER A N 1
ATOM 875 C CA . SER A 1 136 ? -13.347 81.787 10.262 1.00 25.45 134 SER A CA 1
ATOM 876 C C . SER A 1 136 ? -12.976 82.688 9.100 1.00 26.92 134 SER A C 1
ATOM 877 O O . SER A 1 136 ? -13.475 82.547 7.991 1.00 31.24 134 SER A O 1
ATOM 880 N N . ASN A 1 137 ? -12.090 83.622 9.339 1.00 29.15 135 ASN A N 1
ATOM 881 C CA . ASN A 1 137 ? -11.672 84.489 8.237 1.00 32.01 135 ASN A CA 1
ATOM 882 C C . ASN A 1 137 ? -10.720 83.747 7.257 1.00 29.50 135 ASN A C 1
ATOM 883 O O . ASN A 1 137 ? -10.423 84.274 6.199 1.00 32.29 135 ASN A O 1
ATOM 888 N N . ILE A 1 138 ? -10.359 82.488 7.542 1.00 22.95 136 ILE A N 1
ATOM 889 C CA . ILE A 1 138 ? -9.142 81.888 6.986 1.00 20.29 136 ILE A CA 1
ATOM 890 C C . ILE A 1 138 ? -9.379 81.237 5.630 1.00 19.88 136 ILE A C 1
ATOM 891 O O . ILE A 1 138 ? -10.202 80.346 5.522 1.00 19.96 136 ILE A O 1
ATOM 896 N N . SER A 1 139 ? -8.638 81.663 4.611 1.00 19.92 137 SER A N 1
ATOM 897 C CA . SER A 1 139 ? -8.806 81.115 3.245 1.00 20.93 137 SER A CA 1
ATOM 898 C C . SER A 1 139 ? -7.528 80.640 2.613 1.00 19.28 137 SER A C 1
ATOM 899 O O . SER A 1 139 ? -7.560 79.713 1.799 1.00 19.16 137 SER A O 1
ATOM 902 N N . VAL A 1 140 ? -6.402 81.271 2.942 1.00 17.43 138 VAL A N 1
ATOM 903 C CA . VAL A 1 140 ? -5.144 80.852 2.355 1.00 17.19 138 VAL A CA 1
ATOM 904 C C . VAL A 1 140 ? -4.179 80.600 3.489 1.00 16.37 138 VAL A C 1
ATOM 905 O O . VAL A 1 140 ? -4.443 80.967 4.667 1.00 14.41 138 VAL A O 1
ATOM 909 N N . ILE A 1 141 ? -3.052 79.997 3.149 1.00 16.55 139 ILE A N 1
ATOM 910 C CA . ILE A 1 141 ? -2.121 79.517 4.162 1.00 17.03 139 ILE A CA 1
ATOM 911 C C . ILE A 1 141 ? -1.618 80.679 5.006 1.00 16.28 139 ILE A C 1
ATOM 912 O O . ILE A 1 141 ? -1.517 80.546 6.216 1.00 15.20 139 ILE A O 1
ATOM 917 N N . ASP A 1 142 ? -1.353 81.836 4.402 1.00 16.43 140 ASP A N 1
ATOM 918 C CA . ASP A 1 142 ? -0.872 82.975 5.177 1.00 17.09 140 ASP A CA 1
ATOM 919 C C . ASP A 1 142 ? -1.858 83.440 6.249 1.00 15.42 140 ASP A C 1
ATOM 920 O O . ASP A 1 142 ? -1.428 84.050 7.201 1.00 14.83 140 ASP A O 1
ATOM 925 N N . ASP A 1 143 ? -3.141 83.113 6.121 1.00 14.53 141 ASP A N 1
ATOM 926 C CA . ASP A 1 143 ? -4.122 83.498 7.138 1.00 14.43 141 ASP A CA 1
ATOM 927 C C . ASP A 1 143 ? -3.965 82.725 8.460 1.00 13.37 141 ASP A C 1
ATOM 928 O O . ASP A 1 143 ? -4.568 83.127 9.433 1.00 14.04 141 ASP A O 1
ATOM 933 N N . ILE A 1 144 ? -3.226 81.622 8.486 1.00 12.28 142 ILE A N 1
ATOM 934 C CA . ILE A 1 144 ? -3.066 80.874 9.755 1.00 12.45 142 ILE A CA 1
ATOM 935 C C . ILE A 1 144 ? -2.123 81.550 10.727 1.00 12.26 142 ILE A C 1
ATOM 936 O O . ILE A 1 144 ? -2.149 81.249 11.918 1.00 12.60 142 ILE A O 1
ATOM 941 N N . LYS A 1 145 ? -1.294 82.469 10.227 1.00 12.74 143 LYS A N 1
ATOM 942 C CA . LYS A 1 145 ? -0.412 83.239 11.104 1.00 13.58 143 LYS A CA 1
ATOM 943 C C . LYS A 1 145 ? -1.216 83.977 12.158 1.00 13.58 143 LYS A C 1
ATOM 944 O O . LYS A 1 145 ? -2.263 84.594 11.847 1.00 13.41 143 LYS A O 1
ATOM 950 N N . GLY A 1 146 ? -0.732 83.937 13.394 1.00 13.05 144 GLY A N 1
ATOM 951 C CA . GLY A 1 146 ? -1.418 84.640 14.488 1.00 13.72 144 GLY A CA 1
ATOM 952 C C . GLY A 1 146 ? -2.604 83.892 15.105 1.00 13.35 144 GLY A C 1
ATOM 953 O O . GLY A 1 146 ? -3.209 84.392 16.052 1.00 13.84 144 GLY A O 1
ATOM 954 N N . LYS A 1 147 ? -2.942 82.709 14.585 1.00 12.20 145 LYS A N 1
ATOM 955 C CA . LYS A 1 147 ? -4.113 81.948 15.057 1.00 11.79 145 LYS A CA 1
ATOM 956 C C . LYS A 1 147 ? -3.707 80.908 16.088 1.00 10.67 145 LYS A C 1
ATOM 957 O O . LYS A 1 147 ? -2.510 80.776 16.414 1.00 10.75 145 LYS A O 1
ATOM 963 N N . ARG A 1 148 ? -4.701 80.205 16.612 1.00 10.10 146 ARG A N 1
ATOM 964 C CA . ARG A 1 148 ? -4.498 79.036 17.461 1.00 9.70 146 ARG A CA 1
ATOM 965 C C . ARG A 1 148 ? -4.392 77.834 16.523 1.00 9.43 146 ARG A C 1
ATOM 966 O O . ARG A 1 148 ? -5.355 77.547 15.802 1.00 9.09 146 ARG A O 1
ATOM 974 N N . VAL A 1 149 ? -3.228 77.192 16.472 1.00 9.61 147 VAL A N 1
ATOM 975 C CA . VAL A 1 149 ? -2.998 76.188 15.423 1.00 10.07 147 VAL A CA 1
ATOM 976 C C . VAL A 1 149 ? -2.497 74.909 16.087 1.00 10.47 147 VAL A C 1
ATOM 977 O O . VAL A 1 149 ? -1.902 74.966 17.170 1.00 11.82 147 VAL A O 1
ATOM 981 N N . ASN A 1 150 ? -2.775 73.769 15.484 1.00 10.46 148 ASN A N 1
ATOM 982 C CA . ASN A 1 150 ? -2.240 72.505 15.988 1.00 11.18 148 ASN A CA 1
ATOM 983 C C . ASN A 1 150 ? -0.852 72.263 15.352 1.00 11.69 148 ASN A C 1
ATOM 984 O O . ASN A 1 150 ? -0.700 72.463 14.159 1.00 10.65 148 ASN A O 1
ATOM 989 N N . ILE A 1 151 ? 0.116 71.860 16.158 1.00 13.14 149 ILE A N 1
ATOM 990 C CA . ILE A 1 151 ? 1.439 71.406 15.713 1.00 14.60 149 ILE A CA 1
ATOM 991 C C . ILE A 1 151 ? 1.707 69.914 16.009 1.00 16.47 149 ILE A C 1
ATOM 992 O O . ILE A 1 151 ? 2.810 69.394 15.794 1.00 16.48 149 ILE A O 1
ATOM 997 N N . GLY A 1 152 ? 0.707 69.231 16.549 1.00 16.99 150 GLY A N 1
ATOM 998 C CA . GLY A 1 152 ? 0.767 67.797 16.765 1.00 19.23 150 GLY A CA 1
ATOM 999 C C . GLY A 1 152 ? 1.584 67.430 17.983 1.00 19.87 150 GLY A C 1
ATOM 1000 O O . GLY A 1 152 ? 2.143 68.282 18.651 1.00 20.23 150 GLY A O 1
ATOM 1001 N N . SER A 1 153 ? 1.640 66.147 18.271 1.00 21.54 151 SER A N 1
ATOM 1002 C CA . SER A 1 153 ? 2.487 65.664 19.352 1.00 22.75 151 SER A CA 1
ATOM 1003 C C . SER A 1 153 ? 3.904 65.609 18.867 1.00 22.38 151 SER A C 1
ATOM 1004 O O . SER A 1 153 ? 4.123 65.435 17.665 1.00 20.63 151 SER A O 1
ATOM 1007 N N . PRO A 1 154 ? 4.866 65.695 19.800 1.00 22.98 152 PRO A N 1
ATOM 1008 C CA . PRO A 1 154 ? 6.269 65.527 19.502 1.00 23.23 152 PRO A CA 1
ATOM 1009 C C . PRO A 1 154 ? 6.531 64.166 18.823 1.00 21.12 152 PRO A C 1
ATOM 1010 O O . PRO A 1 154 ? 5.820 63.215 19.059 1.00 21.05 152 PRO A O 1
ATOM 1014 N N . GLY A 1 155 ? 7.486 64.128 17.918 1.00 21.11 153 GLY A N 1
ATOM 1015 C CA . GLY A 1 155 ? 7.899 62.845 17.344 1.00 20.02 153 GLY A CA 1
ATOM 1016 C C . GLY A 1 155 ? 6.938 62.267 16.322 1.00 17.82 153 GLY A C 1
ATOM 1017 O O . GLY A 1 155 ? 6.985 61.076 16.044 1.00 17.14 153 GLY A O 1
ATOM 1018 N N . THR A 1 156 ? 6.095 63.119 15.727 1.00 16.51 154 THR A N 1
ATOM 1019 C CA . THR A 1 156 ? 5.140 62.651 14.760 1.00 15.26 154 THR A CA 1
ATOM 1020 C C . THR A 1 156 ? 5.284 63.364 13.407 1.00 14.63 154 THR A C 1
ATOM 1021 O O . THR A 1 156 ? 5.863 64.454 13.301 1.00 13.89 154 THR A O 1
ATOM 1025 N N . GLY A 1 157 ? 4.684 62.753 12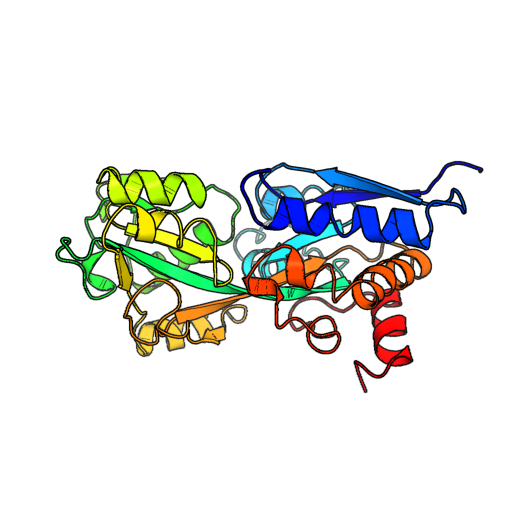.386 1.00 14.60 155 GLY A N 1
ATOM 1026 C CA . GLY A 1 157 ? 4.612 63.352 11.072 1.00 13.45 155 GLY A CA 1
ATOM 1027 C C . GLY A 1 157 ? 3.946 64.688 10.969 1.00 13.43 155 GLY A C 1
ATOM 1028 O O . GLY A 1 157 ? 4.351 65.531 10.167 1.00 12.50 155 GLY A O 1
ATOM 1029 N N . VAL A 1 158 ? 2.925 64.918 11.782 1.00 13.30 156 VAL A N 1
ATOM 1030 C CA . VAL A 1 158 ? 2.329 66.235 11.873 1.00 13.04 156 VAL A CA 1
ATOM 1031 C C . VAL A 1 158 ? 3.287 67.277 12.374 1.00 12.47 156 VAL A C 1
ATOM 1032 O O . VAL A 1 158 ? 3.313 68.417 11.886 1.00 11.51 156 VAL A O 1
ATOM 1036 N N . ARG A 1 159 ? 4.069 66.926 13.399 1.00 12.79 157 ARG A N 1
ATOM 1037 C CA . ARG A 1 159 ? 4.977 67.905 13.955 1.00 13.05 157 ARG A CA 1
ATOM 1038 C C . ARG A 1 159 ? 6.023 68.280 12.904 1.00 12.79 157 ARG A C 1
ATOM 1039 O O . ARG A 1 159 ? 6.389 69.456 12.753 1.00 12.49 157 ARG A O 1
ATOM 1047 N N . VAL A 1 160 ? 6.537 67.271 12.205 1.00 13.11 158 VAL A N 1
ATOM 1048 C CA . VAL A 1 160 ? 7.550 67.525 11.148 1.00 13.47 158 VAL A CA 1
ATOM 1049 C C . VAL A 1 160 ? 6.962 68.407 10.079 1.00 13.25 158 VAL A C 1
ATOM 1050 O O . VAL A 1 160 ? 7.603 69.392 9.683 1.00 13.77 158 VAL A O 1
ATOM 1054 N N . ALA A 1 161 ? 5.750 68.102 9.608 1.00 12.93 159 ALA A N 1
ATOM 1055 C CA . ALA A 1 161 ? 5.121 68.921 8.546 1.00 13.00 159 ALA A CA 1
ATOM 1056 C C . ALA A 1 161 ? 4.949 70.381 8.976 1.00 13.55 159 ALA A C 1
ATOM 1057 O O . ALA A 1 161 ? 5.265 71.339 8.225 1.00 13.47 159 ALA A O 1
ATOM 1059 N N . MET A 1 162 ? 4.477 70.581 10.202 1.00 13.28 160 MET A N 1
ATOM 1060 C CA . MET A 1 162 ? 4.320 71.934 10.706 1.00 13.73 160 MET A CA 1
ATOM 1061 C C . MET A 1 162 ? 5.638 72.661 10.877 1.00 13.52 160 MET A C 1
ATOM 1062 O O . MET A 1 162 ? 5.748 73.818 10.506 1.00 14.43 160 MET A O 1
ATOM 1067 N N . LEU A 1 163 ? 6.650 72.022 11.429 1.00 12.90 161 LEU A N 1
ATOM 1068 C CA . LEU A 1 163 ? 7.969 72.649 11.481 1.00 13.18 161 LEU A CA 1
ATOM 1069 C C . LEU A 1 163 ? 8.489 73.074 10.082 1.00 13.20 161 LEU A C 1
ATOM 1070 O O . LEU A 1 163 ? 9.092 74.140 9.905 1.00 12.55 161 LEU A O 1
ATOM 1075 N N . LYS A 1 164 ? 8.282 72.223 9.077 1.00 13.07 162 LYS A N 1
ATOM 1076 C CA . LYS A 1 164 ? 8.736 72.552 7.704 1.00 13.58 162 LYS A CA 1
ATOM 1077 C C . LYS A 1 164 ? 7.910 73.660 7.089 1.00 13.58 162 LYS A C 1
ATOM 1078 O O . LYS A 1 164 ? 8.465 74.561 6.434 1.00 13.19 162 LYS A O 1
ATOM 1084 N N . LEU A 1 165 ? 6.597 73.616 7.302 1.00 13.21 163 LEU A N 1
ATOM 1085 C CA . LEU A 1 165 ? 5.738 74.669 6.775 1.00 13.93 163 LEU A CA 1
ATOM 1086 C C . LEU A 1 165 ? 6.105 76.004 7.399 1.00 13.63 163 LEU A C 1
ATOM 1087 O O . LEU A 1 165 ? 6.281 76.967 6.705 1.00 13.62 163 LEU A O 1
ATOM 1092 N N . LEU A 1 166 ? 6.220 76.055 8.732 1.00 14.03 164 LEU A N 1
ATOM 1093 C CA . LEU A 1 166 ? 6.609 77.314 9.418 1.00 13.67 164 LEU A CA 1
ATOM 1094 C C . LEU A 1 166 ? 7.977 77.797 8.905 1.00 13.94 164 LEU A C 1
ATOM 1095 O O . LEU A 1 166 ? 8.216 79.000 8.660 1.00 13.64 164 LEU A O 1
ATOM 1100 N N . GLY A 1 167 ? 8.885 76.834 8.780 1.00 13.72 165 GLY A N 1
ATOM 1101 C CA . GLY A 1 167 ? 10.196 77.035 8.177 1.00 14.71 165 GLY A CA 1
ATOM 1102 C C . GLY A 1 167 ? 10.148 77.757 6.847 1.00 15.48 165 GLY A C 1
ATOM 1103 O O . GLY A 1 167 ? 10.886 78.726 6.641 1.00 15.42 165 GLY A O 1
ATOM 1104 N N . GLU A 1 168 ? 9.320 77.264 5.926 1.00 15.19 166 GLU A N 1
ATOM 1105 C CA . GLU A 1 168 ? 9.151 77.916 4.631 1.00 16.33 166 GLU A CA 1
ATOM 1106 C C . GLU A 1 168 ? 8.615 79.332 4.735 1.00 17.80 166 GLU A C 1
ATOM 1107 O O . GLU A 1 168 ? 9.018 80.213 3.966 1.00 18.15 166 GLU A O 1
ATOM 1113 N N . LYS A 1 169 ? 7.733 79.565 5.687 1.00 17.46 167 LYS A N 1
ATOM 1114 C CA . LYS A 1 169 ? 7.102 80.874 5.793 1.00 19.13 167 LYS A CA 1
ATOM 1115 C C . LYS A 1 169 ? 7.912 81.842 6.625 1.00 20.21 167 LYS A C 1
ATOM 1116 O O . LYS A 1 169 ? 7.555 83.010 6.747 1.00 21.63 167 LYS A O 1
ATOM 1122 N N . GLY A 1 170 ? 8.966 81.346 7.243 1.00 19.60 168 GLY A N 1
ATOM 1123 C CA . GLY A 1 170 ? 9.729 82.111 8.204 1.00 20.06 168 GLY A CA 1
ATOM 1124 C C . GLY A 1 170 ? 9.011 82.388 9.521 1.00 19.39 168 GLY A C 1
ATOM 1125 O O . GLY A 1 170 ? 9.261 83.408 10.152 1.00 19.27 168 GLY A O 1
ATOM 1126 N N . TRP A 1 171 ? 8.110 81.509 9.934 1.00 18.09 169 TRP A N 1
ATOM 1127 C CA . TRP A 1 171 ? 7.348 81.701 11.170 1.00 17.34 169 TRP A CA 1
ATOM 1128 C C . TRP A 1 171 ? 7.897 80.908 12.326 1.00 17.99 169 TRP A C 1
ATOM 1129 O O . TRP A 1 171 ? 8.478 79.833 12.135 1.00 18.64 169 TRP A O 1
ATOM 1140 N N . THR A 1 172 ? 7.716 81.418 13.551 1.00 18.86 170 THR A N 1
ATOM 1141 C CA . THR A 1 172 ? 8.136 80.721 14.759 1.00 18.29 170 THR A CA 1
ATOM 1142 C C . THR A 1 172 ? 6.993 80.806 15.807 1.00 18.47 170 THR A C 1
ATOM 1143 O O . THR A 1 172 ? 5.942 81.403 15.535 1.00 17.79 170 THR A O 1
ATOM 1147 N N . LYS A 1 173 ? 7.215 80.309 17.029 1.00 19.00 171 LYS A N 1
ATOM 1148 C CA . LYS A 1 173 ? 6.172 80.326 18.069 1.00 19.04 171 LYS A CA 1
ATOM 1149 C C . LYS A 1 173 ? 5.549 81.701 18.319 1.00 18.61 171 LYS A C 1
ATOM 1150 O O . LYS A 1 173 ? 4.350 81.809 18.626 1.00 17.32 171 LYS A O 1
ATOM 1152 N N . LYS A 1 174 ? 6.344 82.772 18.221 1.00 18.85 172 LYS A N 1
ATOM 1153 C CA . LYS A 1 174 ? 5.810 84.125 18.508 1.00 18.77 172 LYS A CA 1
ATOM 1154 C C . LYS A 1 174 ? 4.731 84.521 17.520 1.00 16.53 172 LYS A C 1
ATOM 1155 O O . LYS A 1 174 ? 3.976 85.479 17.724 1.00 16.73 172 LYS A O 1
ATOM 1161 N N . ASP A 1 175 ? 4.718 83.852 16.388 1.00 14.93 173 ASP A N 1
ATOM 1162 C CA . ASP A 1 175 ? 3.761 84.182 15.342 1.00 14.15 173 ASP A CA 1
ATOM 1163 C C . ASP A 1 175 ? 2.375 83.538 15.513 1.00 12.94 173 ASP A C 1
ATOM 1164 O O . ASP A 1 175 ? 1.489 83.740 14.699 1.00 12.00 173 ASP A O 1
ATOM 1169 N N . PHE A 1 176 ? 2.208 82.719 16.546 1.00 12.37 174 PHE A N 1
ATOM 1170 C CA . PHE A 1 176 ? 0.920 82.104 16.845 1.00 11.93 174 PHE A CA 1
ATOM 1171 C C . PHE A 1 176 ? 0.537 82.381 18.301 1.00 11.85 174 PHE A C 1
ATOM 1172 O O . PHE A 1 176 ? 1.419 82.553 19.177 1.00 12.54 174 PHE A O 1
ATOM 1180 N N . SER A 1 177 ? -0.758 82.470 18.545 1.00 11.65 175 SER A N 1
ATOM 1181 C CA . SER A 1 177 ? -1.265 82.642 19.919 1.00 11.63 175 SER A CA 1
ATOM 1182 C C . SER A 1 177 ? -1.243 81.352 20.740 1.00 11.09 175 SER A C 1
ATOM 1183 O O . SER A 1 177 ? -1.078 81.398 21.987 1.00 10.95 175 SER A O 1
ATOM 1186 N N . VAL A 1 178 ? -1.445 80.228 20.043 1.00 10.28 176 VAL A N 1
ATOM 1187 C CA . VAL A 1 178 ? -1.506 78.888 20.650 1.00 10.24 176 VAL A CA 1
ATOM 1188 C C . VAL A 1 178 ? -0.917 77.908 19.667 1.00 10.32 176 VAL A C 1
ATOM 1189 O O . VAL A 1 178 ? -1.282 77.945 18.470 1.00 9.89 176 VAL A O 1
ATOM 1193 N N . MET A 1 179 ? -0.042 77.019 20.155 1.00 11.37 177 MET A N 1
ATOM 1194 C CA . MET A 1 179 ? 0.436 75.891 19.392 1.00 1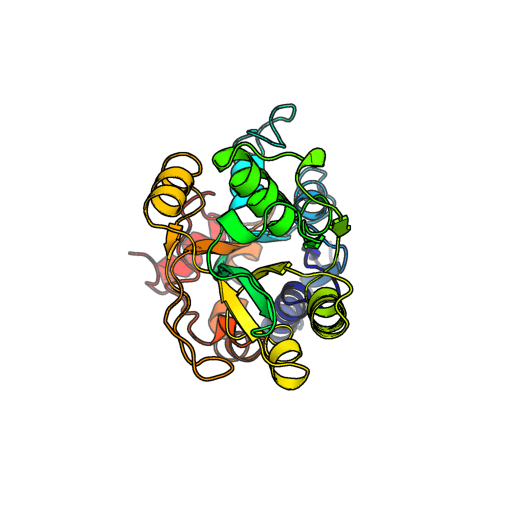2.13 177 MET A CA 1
ATOM 1195 C C . MET A 1 179 ? 0.036 74.633 20.145 1.00 11.50 177 MET A C 1
ATOM 1196 O O . MET A 1 179 ? 0.715 74.191 21.118 1.00 11.33 177 MET A O 1
ATOM 1201 N N . ALA A 1 180 ? -1.116 74.109 19.772 1.00 11.14 178 ALA A N 1
ATOM 1202 C CA . ALA A 1 180 ? -1.717 72.961 20.472 1.00 11.46 178 ALA A CA 1
ATOM 1203 C C . ALA A 1 180 ? -0.988 71.674 20.042 1.00 11.76 178 ALA A C 1
ATOM 1204 O O . ALA A 1 180 ? -0.343 71.646 18.964 1.00 11.66 178 ALA A O 1
ATOM 1206 N N . GLU A 1 181 ? -1.104 70.614 20.838 1.00 12.33 179 GLU A N 1
ATOM 1207 C CA . GLU A 1 181 ? -0.375 69.392 20.558 1.00 12.96 179 GLU A CA 1
ATOM 1208 C C . GLU A 1 181 ? -1.349 68.212 20.587 1.00 12.98 179 GLU A C 1
ATOM 1209 O O . GLU A 1 181 ? -1.212 67.294 21.381 1.00 13.96 179 GLU A O 1
ATOM 1215 N N . LEU A 1 182 ? -2.355 68.267 19.712 1.00 12.17 180 LEU A N 1
ATOM 1216 C CA . LEU A 1 182 ? -3.486 67.355 19.769 1.00 12.68 180 LEU A CA 1
ATOM 1217 C C . LEU A 1 182 ? -3.417 66.267 18.700 1.00 13.73 180 LEU A C 1
ATOM 1218 O O . LEU A 1 182 ? -2.827 66.477 17.643 1.00 12.54 180 LEU A O 1
ATOM 1223 N N . LYS A 1 183 ? -4.007 65.122 19.008 1.00 15.23 181 LYS A N 1
ATOM 1224 C CA . LYS A 1 183 ? -4.130 64.017 18.068 1.00 16.54 181 LYS A CA 1
ATOM 1225 C C . LYS A 1 183 ? -5.367 64.220 17.246 1.00 15.91 181 LYS A C 1
ATOM 1226 O O . LYS A 1 183 ? -6.175 65.091 17.546 1.00 13.90 181 LYS A O 1
ATOM 1232 N N . SER A 1 184 ? -5.533 63.404 16.190 1.00 16.56 182 SER A N 1
ATOM 1233 C CA . SER A 1 184 ? -6.588 63.653 15.189 1.00 17.43 182 SER A CA 1
ATOM 1234 C C . SER A 1 184 ? -7.960 63.865 15.776 1.00 17.37 182 SER A C 1
ATOM 1235 O O . SER A 1 184 ? -8.574 64.858 15.460 1.00 18.45 182 SER A O 1
ATOM 1238 N N . SER A 1 185 ? -8.404 62.928 16.622 1.00 20.55 183 SER A N 1
ATOM 1239 C CA . SER A 1 185 ? -9.748 62.988 17.235 1.00 23.44 183 SER A CA 1
ATOM 1240 C C . SER A 1 185 ? -9.916 64.241 18.094 1.00 22.67 183 SER A C 1
ATOM 1241 O O . SER A 1 185 ? -10.950 64.988 18.043 1.00 24.99 183 SER A O 1
ATOM 1244 N N . GLU A 1 186 ? -8.869 64.551 18.848 1.00 18.08 184 GLU A N 1
ATOM 1245 C CA . GLU A 1 186 ? -8.971 65.689 19.757 1.00 16.42 184 GLU A CA 1
ATOM 1246 C C . GLU A 1 186 ? -9.162 66.992 18.971 1.00 16.30 184 GLU A C 1
ATOM 1247 O O . GLU A 1 186 ? -9.826 67.915 19.425 1.00 16.19 184 GLU A O 1
ATOM 1253 N N . GLN A 1 187 ? -8.599 67.061 17.761 1.00 16.02 185 GLN A N 1
ATOM 1254 C CA . GLN A 1 187 ? -8.640 68.283 16.983 1.00 16.00 185 GLN A CA 1
ATOM 1255 C C . GLN A 1 187 ? -10.010 68.622 16.469 1.00 16.71 185 GLN A C 1
ATOM 1256 O O . GLN A 1 187 ? -10.343 69.807 16.406 1.00 17.31 185 GLN A O 1
ATOM 1262 N N . ALA A 1 188 ? -10.794 67.618 16.078 1.00 17.23 186 ALA A N 1
ATOM 1263 C CA . ALA A 1 188 ? -12.140 67.826 15.564 1.00 18.04 186 ALA A CA 1
ATOM 1264 C C . ALA A 1 188 ? -12.977 68.533 16.578 1.00 18.00 186 ALA A C 1
ATOM 1265 O O . ALA A 1 188 ? -13.642 69.489 16.264 1.00 17.39 186 ALA A O 1
ATOM 1267 N N . GLN A 1 189 ? -12.967 68.051 17.811 1.00 18.52 187 GLN A N 1
ATOM 1268 C CA . GLN A 1 189 ? -13.749 68.681 18.841 1.00 19.30 187 GLN A CA 1
ATOM 1269 C C . GLN A 1 189 ? -13.193 70.080 19.178 1.00 16.86 187 GLN A C 1
ATOM 1270 O O . GLN A 1 189 ? -13.945 71.020 19.373 1.00 15.95 187 GLN A O 1
ATOM 1276 N N . ALA A 1 190 ? -11.880 70.191 19.258 1.00 14.86 188 ALA A N 1
ATOM 1277 C CA . ALA A 1 190 ? -11.228 71.474 19.567 1.00 14.21 188 ALA A CA 1
ATOM 1278 C C . ALA A 1 190 ? -11.557 72.524 18.501 1.00 13.82 188 ALA A C 1
ATOM 1279 O O . ALA A 1 190 ? -11.861 73.681 18.813 1.00 13.71 188 ALA A O 1
ATOM 1281 N N . LEU A 1 191 ? -11.511 72.123 17.246 1.00 13.48 189 LEU A N 1
ATOM 1282 C CA . LEU A 1 191 ? -11.859 73.037 16.146 1.00 13.73 189 LEU A CA 1
ATOM 1283 C C . LEU A 1 191 ? -13.307 73.521 16.239 1.00 15.00 189 LEU A C 1
ATOM 1284 O O . LEU A 1 191 ? -13.551 74.746 16.244 1.00 15.50 189 LEU A O 1
ATOM 1289 N N . CYS A 1 192 ? -14.253 72.591 16.355 1.00 16.01 190 CYS A N 1
ATOM 1290 C CA . CYS A 1 192 ? -15.660 72.955 16.402 1.00 18.07 190 CYS A CA 1
ATOM 1291 C C . CYS A 1 192 ? -16.023 73.750 17.673 1.00 20.45 190 CYS A C 1
ATOM 1292 O O . CYS A 1 192 ? -16.868 74.653 17.573 1.00 21.22 190 CYS A O 1
ATOM 1295 N N . ASP A 1 193 ? -15.338 73.502 18.811 1.00 21.42 191 ASP A N 1
ATOM 1296 C CA . ASP A 1 193 ? -15.484 74.337 20.051 1.00 24.51 191 ASP A CA 1
ATOM 1297 C C . ASP A 1 193 ? -14.733 75.692 20.025 1.00 23.79 191 ASP A C 1
ATOM 1298 O O . ASP A 1 193 ? -14.774 76.444 20.984 1.00 22.83 191 ASP A O 1
ATOM 1303 N N . ASN A 1 194 ? -14.008 75.995 18.953 1.00 22.58 192 ASN A N 1
ATOM 1304 C CA . ASN A 1 194 ? -13.175 77.171 18.860 1.00 23.29 192 ASN A CA 1
ATOM 1305 C C . ASN A 1 194 ? -11.995 77.232 19.788 1.00 22.00 192 ASN A C 1
ATOM 1306 O O . ASN A 1 194 ? -11.438 78.315 20.003 1.00 22.91 192 ASN A O 1
ATOM 1311 N N . LYS A 1 195 ? -11.584 76.096 20.311 1.00 18.36 193 LYS A N 1
ATOM 1312 C CA . LYS A 1 195 ? -10.451 76.037 21.169 1.00 18.66 193 LYS A CA 1
ATOM 1313 C C . LYS A 1 195 ? -9.160 76.076 20.355 1.00 16.43 193 LYS A C 1
ATOM 1314 O O . LYS A 1 195 ? -8.124 76.479 20.877 1.00 16.52 193 LYS A O 1
ATOM 1320 N N . ILE A 1 196 ? -9.219 75.632 19.091 1.00 14.23 194 ILE A N 1
ATOM 1321 C CA . ILE A 1 196 ? -8.202 75.927 18.098 1.00 12.70 194 ILE A CA 1
ATOM 1322 C C . ILE A 1 196 ? -8.907 76.555 16.886 1.00 12.24 194 ILE A C 1
ATOM 1323 O O . ILE A 1 196 ? -10.097 76.377 16.718 1.00 12.46 194 ILE A O 1
ATOM 1328 N N . ASP A 1 197 ? -8.161 77.265 16.041 1.00 11.47 195 ASP A N 1
ATOM 1329 C CA . ASP A 1 197 ? -8.698 77.822 14.817 1.00 11.31 195 ASP A CA 1
ATOM 1330 C C . ASP A 1 197 ? -8.349 76.970 13.587 1.00 10.48 195 ASP A C 1
ATOM 1331 O O . ASP A 1 197 ? -9.042 77.014 12.556 1.00 10.22 195 ASP A O 1
ATOM 1336 N N . VAL A 1 198 ? -7.230 76.268 13.666 1.00 10.26 196 VAL A N 1
ATOM 1337 C CA . VAL A 1 198 ? -6.692 75.544 12.535 1.00 10.07 196 VAL A CA 1
ATOM 1338 C C . VAL A 1 198 ? -6.298 74.136 12.972 1.00 9.98 196 VAL A C 1
ATOM 1339 O O . VAL A 1 198 ? -5.342 73.943 13.763 1.00 10.07 196 VAL A O 1
ATOM 1343 N N . MET A 1 199 ? -7.025 73.161 12.436 1.00 10.17 197 MET A N 1
ATOM 1344 C CA . MET A 1 199 ? -6.697 71.769 12.601 1.00 10.98 197 MET A CA 1
ATOM 1345 C C . MET A 1 199 ? -5.677 71.439 11.552 1.00 11.02 197 MET A C 1
ATOM 1346 O O . MET A 1 199 ? -5.813 71.839 10.408 1.00 10.73 197 MET A O 1
ATOM 1351 N N . VAL A 1 200 ? -4.641 70.723 11.959 1.00 11.18 198 VAL A N 1
ATOM 1352 C CA . VAL A 1 200 ? -3.581 70.312 11.068 1.00 11.56 198 VAL A CA 1
ATOM 1353 C C . VAL A 1 200 ? -3.291 68.831 11.249 1.00 11.92 198 VAL A C 1
ATOM 1354 O O . VAL A 1 200 ? -3.057 68.329 12.364 1.00 11.34 198 VAL A O 1
ATOM 1358 N N . ASP A 1 201 ? -3.332 68.080 10.156 1.00 12.16 199 ASP A N 1
ATOM 1359 C CA . ASP A 1 201 ? -3.026 66.676 10.268 1.00 11.82 199 ASP A CA 1
ATOM 1360 C C . ASP A 1 201 ? -2.349 66.157 9.026 1.00 10.88 199 ASP A C 1
ATOM 1361 O O . ASP A 1 201 ? -2.415 66.787 7.992 1.00 9.95 199 ASP A O 1
ATOM 1366 N N . VAL A 1 202 ? -1.698 65.004 9.159 1.00 9.85 200 VAL A N 1
ATOM 1367 C CA . VAL A 1 202 ? -1.043 64.349 8.025 1.00 9.43 200 VAL A CA 1
ATOM 1368 C C . VAL A 1 202 ? -1.700 62.972 7.988 1.00 9.42 200 VAL A C 1
ATOM 1369 O O . VAL A 1 202 ? -1.369 62.078 8.793 1.00 8.69 200 VAL A O 1
ATOM 1373 N N . ILE A 1 203 ? -2.695 62.829 7.125 1.00 9.51 201 ILE A N 1
ATOM 1374 C CA . ILE A 1 203 ? -3.633 61.702 7.244 1.00 10.51 201 ILE A CA 1
ATOM 1375 C C . ILE A 1 203 ? -4.153 61.276 5.916 1.00 10.12 201 ILE A C 1
ATOM 1376 O O . ILE A 1 203 ? -4.231 62.088 4.973 1.00 10.09 201 ILE A O 1
ATOM 1381 N N . GLY A 1 204 ? -4.507 60.000 5.837 1.00 10.45 202 GLY A N 1
ATOM 1382 C CA . GLY A 1 204 ? -5.166 59.454 4.660 1.00 10.32 202 GLY A CA 1
ATOM 1383 C C . GLY A 1 204 ? -6.612 59.953 4.595 1.00 9.95 202 GLY A C 1
ATOM 1384 O O . GLY A 1 204 ? -7.156 60.424 5.605 1.00 9.72 202 GLY A O 1
ATOM 1385 N N . HIS A 1 205 ? -7.205 59.887 3.411 1.00 9.61 203 HIS A N 1
ATOM 1386 C CA . HIS A 1 205 ? -8.601 60.272 3.230 1.00 10.16 203 HIS A CA 1
ATOM 1387 C C . HIS A 1 205 ? -9.370 59.192 2.480 1.00 10.96 203 HIS A C 1
ATOM 1388 O O . HIS A 1 205 ? -8.805 58.529 1.612 1.00 10.81 203 HIS A O 1
ATOM 1395 N N . PRO A 1 206 ? -10.650 59.008 2.815 1.00 11.44 204 PRO A N 1
ATOM 1396 C CA . PRO A 1 206 ? -11.403 59.680 3.863 1.00 11.44 204 PRO A CA 1
ATOM 1397 C C . PRO A 1 206 ? -10.983 59.210 5.269 1.00 11.87 204 PRO A C 1
ATOM 1398 O O . PRO A 1 206 ? -10.539 58.046 5.447 1.00 12.18 204 PRO A O 1
ATOM 1402 N N . ASN A 1 207 ? -11.181 60.090 6.229 1.00 11.97 205 ASN A N 1
ATOM 1403 C CA . ASN A 1 207 ? -10.707 59.909 7.605 1.00 13.00 205 ASN A CA 1
ATOM 1404 C C . ASN A 1 207 ? -11.846 60.178 8.585 1.00 13.06 205 ASN A C 1
ATOM 1405 O O . ASN A 1 207 ? -12.605 61.131 8.412 1.00 12.89 205 ASN A O 1
ATOM 1410 N N . ALA A 1 208 ? -11.949 59.363 9.631 1.00 13.49 206 ALA A N 1
ATOM 1411 C CA . ALA A 1 208 ? -13.082 59.410 10.560 1.00 14.30 206 ALA A CA 1
ATOM 1412 C C . ALA A 1 208 ? -13.082 60.683 11.391 1.00 14.41 206 ALA A C 1
ATOM 1413 O O . ALA A 1 208 ? -14.167 61.249 11.681 1.00 14.74 206 ALA A O 1
ATOM 1415 N N . SER A 1 209 ? -11.885 61.191 11.726 1.00 14.23 207 SER A N 1
ATOM 1416 C CA . SER A 1 209 ? -11.813 62.443 12.502 1.00 15.71 207 SER A CA 1
ATOM 1417 C C . SER A 1 209 ? -12.317 63.671 11.726 1.00 14.86 207 SER A C 1
ATOM 1418 O O . SER A 1 209 ? -13.014 64.502 12.263 1.00 14.76 207 SER A O 1
ATOM 1421 N N . ILE A 1 210 ? -11.965 63.764 10.456 1.00 13.96 208 ILE A N 1
ATOM 1422 C CA . ILE A 1 210 ? -12.472 64.815 9.607 1.00 13.99 208 ILE A CA 1
ATOM 1423 C C . ILE A 1 210 ? -13.976 64.670 9.434 1.00 14.54 208 ILE A C 1
ATOM 1424 O O . ILE A 1 210 ? -14.724 65.678 9.422 1.00 14.85 208 ILE A O 1
ATOM 1429 N N . GLN A 1 211 ? -14.427 63.429 9.236 1.00 14.92 209 GLN A N 1
ATOM 1430 C CA A GLN A 1 211 ? -15.854 63.129 9.104 0.50 16.06 209 GLN A CA 1
ATOM 1431 C CA B GLN A 1 211 ? -15.836 63.196 9.093 0.50 15.81 209 GLN A CA 1
ATOM 1432 C C . GLN A 1 211 ? -16.543 63.632 10.386 1.00 16.39 209 GLN A C 1
ATOM 1433 O O . GLN A 1 211 ? -17.537 64.312 10.325 1.00 16.12 209 GLN A O 1
ATOM 1444 N N . GLU A 1 212 ? -15.982 63.302 11.553 1.00 17.39 210 GLU A N 1
ATOM 1445 C CA . GLU A 1 212 ? -16.553 63.782 12.837 1.00 19.60 210 GLU A CA 1
ATOM 1446 C C . GLU A 1 212 ? -16.643 65.331 12.842 1.00 17.69 210 GLU A C 1
ATOM 1447 O O . GLU A 1 212 ? -17.691 65.900 13.187 1.00 17.23 210 GLU A O 1
ATOM 1453 N N . ALA A 1 213 ? -15.555 65.998 12.475 1.00 15.55 211 ALA A N 1
ATOM 1454 C CA . ALA A 1 213 ? -15.523 67.459 12.446 1.00 15.20 211 ALA A CA 1
ATOM 1455 C C . ALA A 1 213 ? -16.654 67.997 11.554 1.00 15.16 211 ALA A C 1
ATOM 1456 O O . ALA A 1 213 ? -17.407 68.864 11.945 1.00 14.72 211 ALA A O 1
ATOM 1458 N N . SER A 1 214 ? -16.779 67.449 10.355 1.00 15.39 212 SER A N 1
ATOM 1459 C CA . SER A 1 214 ? -17.727 67.990 9.381 1.00 16.41 212 SER A CA 1
ATOM 1460 C C . SER A 1 214 ? -19.161 67.712 9.784 1.00 17.16 212 SER A C 1
ATOM 1461 O O . SER A 1 214 ? -20.035 68.420 9.382 1.00 17.69 212 SER A O 1
ATOM 1464 N N . ALA A 1 215 ? -19.371 66.691 10.588 1.00 17.85 213 ALA A N 1
ATOM 1465 C CA . ALA A 1 215 ? -20.674 66.377 11.138 1.00 19.79 213 ALA A CA 1
ATOM 1466 C C . ALA A 1 215 ? -20.990 67.311 12.318 1.00 20.86 213 ALA A C 1
ATOM 1467 O O . ALA A 1 215 ? -22.154 67.481 12.685 1.00 23.40 213 ALA A O 1
ATOM 1469 N N . THR A 1 216 ? -19.972 67.906 12.924 1.00 20.07 214 THR A N 1
ATOM 1470 C CA . THR A 1 216 ? -20.180 68.708 14.134 1.00 20.48 214 THR A CA 1
ATOM 1471 C C . THR A 1 216 ? -20.239 70.192 13.819 1.00 20.36 214 THR A C 1
ATOM 1472 O O . THR A 1 216 ? -20.988 70.939 14.450 1.00 21.91 214 THR A O 1
ATOM 1476 N N . CYS A 1 217 ? -19.418 70.673 12.896 1.00 18.43 215 CYS A N 1
ATOM 1477 C CA . CYS A 1 217 ? -19.544 72.073 12.483 1.00 18.89 215 CYS A CA 1
ATOM 1478 C C . CYS A 1 217 ? -19.213 72.166 10.985 1.00 18.63 215 CYS A C 1
ATOM 1479 O O . CYS A 1 217 ? -18.787 71.190 10.373 1.00 16.88 215 CYS A O 1
ATOM 1482 N N . ASP A 1 218 ? -19.430 73.337 10.405 1.00 19.07 216 ASP A N 1
ATOM 1483 C CA A ASP A 1 218 ? -19.225 73.554 8.973 0.70 19.42 216 ASP A CA 1
ATOM 1484 C CA B ASP A 1 218 ? -19.209 73.534 8.970 0.30 18.72 216 ASP A CA 1
ATOM 1485 C C . ASP A 1 218 ? -17.745 73.890 8.702 1.00 17.96 216 ASP A C 1
ATOM 1486 O O . ASP A 1 218 ? -17.258 74.973 9.080 1.00 18.69 216 ASP A O 1
ATOM 1495 N N . ILE A 1 219 ? -17.039 72.968 8.049 1.00 16.24 217 ILE A N 1
ATOM 1496 C CA . ILE A 1 219 ? -15.579 73.069 7.857 1.00 14.96 217 ILE A CA 1
ATOM 1497 C C . ILE A 1 219 ? -15.186 73.323 6.405 1.00 14.71 217 ILE A C 1
ATOM 1498 O O . ILE A 1 219 ? -15.959 73.100 5.468 1.00 13.80 217 ILE A O 1
ATOM 1503 N N . LYS A 1 220 ? -13.950 73.756 6.232 1.00 14.44 218 LYS A N 1
ATOM 1504 C CA . LYS A 1 220 ? -13.356 73.875 4.912 1.00 15.01 218 LYS A CA 1
ATOM 1505 C C . LYS A 1 220 ? -11.864 73.585 4.989 1.00 13.38 218 LYS A C 1
ATOM 1506 O O . LYS A 1 220 ? -11.244 73.608 6.071 1.00 11.77 218 LYS A O 1
ATOM 1512 N N . PHE A 1 221 ? -11.290 73.260 3.829 1.00 12.99 219 PHE A N 1
ATOM 1513 C CA . PHE A 1 221 ? -9.871 72.906 3.729 1.00 11.92 219 PHE A CA 1
ATOM 1514 C C . PHE A 1 221 ? -9.088 74.068 3.165 1.00 11.97 219 PHE A C 1
ATOM 1515 O O . PHE A 1 221 ? -9.583 74.798 2.292 1.00 12.19 219 PHE A O 1
ATOM 1523 N N . ILE A 1 222 ? -7.879 74.242 3.665 1.00 11.35 220 ILE A N 1
ATOM 1524 C CA . ILE A 1 222 ? -6.950 75.250 3.151 1.00 11.46 220 ILE A CA 1
ATOM 1525 C C . ILE A 1 222 ? -5.882 74.581 2.280 1.00 11.24 220 ILE A C 1
ATOM 1526 O O . ILE A 1 222 ? -5.106 73.731 2.774 1.00 10.55 220 ILE A O 1
ATOM 1531 N N . PRO A 1 223 ? -5.811 74.953 0.987 1.00 11.14 221 PRO A N 1
ATOM 1532 C CA . PRO A 1 223 ? -4.795 74.405 0.140 1.00 11.96 221 PRO A CA 1
ATOM 1533 C C . PRO A 1 223 ? -3.443 75.074 0.363 1.00 12.75 221 PRO A C 1
ATOM 1534 O O . PRO A 1 223 ? -3.363 76.175 0.912 1.00 11.68 221 PRO A O 1
ATOM 1538 N N . LEU A 1 224 ? -2.401 74.426 -0.127 1.00 13.90 222 LEU A N 1
ATOM 1539 C CA . LEU A 1 224 ? -1.068 75.033 -0.165 1.00 14.89 222 LEU A CA 1
ATOM 1540 C C . LEU A 1 224 ? -0.893 75.640 -1.541 1.00 16.40 222 LEU A C 1
ATOM 1541 O O . LEU A 1 224 ? -1.240 75.037 -2.533 1.00 16.07 222 LEU A O 1
ATOM 1546 N N . ASP A 1 225 ? -0.245 76.788 -1.614 1.00 18.89 223 ASP A N 1
ATOM 1547 C CA . ASP A 1 225 ? -0.009 77.435 -2.912 1.00 21.79 223 ASP A CA 1
ATOM 1548 C C . ASP A 1 225 ? 1.080 76.736 -3.725 1.00 21.44 223 ASP A C 1
ATOM 1549 O O . ASP A 1 225 ? 1.872 75.932 -3.192 1.00 19.08 223 ASP A O 1
ATOM 1554 N N . ASP A 1 226 ? 1.128 77.032 -5.013 1.00 22.04 224 ASP A N 1
ATOM 1555 C CA . ASP A 1 226 ? 2.067 76.375 -5.922 1.00 24.22 224 ASP A CA 1
ATOM 1556 C C . ASP A 1 226 ? 3.522 76.477 -5.445 1.00 22.52 224 ASP A C 1
ATOM 1557 O O . ASP A 1 226 ? 4.237 75.495 -5.454 1.00 22.25 224 ASP A O 1
ATOM 1562 N N . ARG A 1 227 ? 3.951 77.668 -5.059 1.00 21.81 225 ARG A N 1
ATOM 1563 C CA . ARG A 1 227 ? 5.352 77.902 -4.694 1.00 20.96 225 ARG A CA 1
ATOM 1564 C C . ARG A 1 227 ? 5.685 77.120 -3.436 1.00 18.97 225 ARG A C 1
ATOM 1565 O O . ARG A 1 227 ? 6.730 76.522 -3.363 1.00 18.39 225 ARG A O 1
ATOM 1567 N N . LEU A 1 228 ? 4.811 77.163 -2.432 1.00 17.91 226 LEU A N 1
ATOM 1568 C CA . LEU A 1 228 ? 5.038 76.408 -1.213 1.00 16.94 226 LEU A CA 1
ATOM 1569 C C . LEU A 1 228 ? 5.179 74.901 -1.513 1.00 15.81 226 LEU A C 1
ATOM 1570 O O . LEU A 1 228 ? 6.096 74.275 -1.020 1.00 16.16 226 LEU A O 1
ATOM 1575 N N . ILE A 1 229 ? 4.286 74.336 -2.321 1.00 15.70 227 ILE A N 1
ATOM 1576 C CA . ILE A 1 229 ? 4.348 72.913 -2.667 1.00 15.88 227 ILE A CA 1
ATOM 1577 C C . ILE A 1 229 ? 5.641 72.598 -3.427 1.00 16.67 227 ILE A C 1
ATOM 1578 O O . ILE A 1 229 ? 6.321 71.644 -3.110 1.00 15.86 227 ILE A O 1
ATOM 1583 N N . ASP A 1 230 ? 6.001 73.451 -4.395 1.00 17.76 228 ASP A N 1
ATOM 1584 C CA . ASP A 1 230 ? 7.241 73.276 -5.137 1.00 18.42 228 ASP A CA 1
ATOM 1585 C C . ASP A 1 230 ? 8.455 73.327 -4.239 1.00 17.49 228 ASP A C 1
ATOM 1586 O O . ASP A 1 230 ? 9.333 72.487 -4.396 1.00 17.37 228 ASP A O 1
ATOM 1591 N N . ASP A 1 231 ? 8.486 74.283 -3.305 1.00 16.63 229 ASP A N 1
ATOM 1592 C CA . ASP A 1 231 ? 9.630 74.457 -2.420 1.00 16.98 229 ASP A CA 1
ATOM 1593 C C . ASP A 1 231 ? 9.742 73.281 -1.440 1.00 16.46 229 ASP A C 1
ATOM 1594 O O . ASP A 1 231 ? 10.839 72.773 -1.207 1.00 16.06 229 ASP A O 1
ATOM 1599 N N . LEU A 1 232 ? 8.603 72.838 -0.907 1.00 14.46 230 LEU A N 1
ATOM 1600 C CA . LEU A 1 232 ? 8.593 71.694 0.001 1.00 13.98 230 LEU A CA 1
ATOM 1601 C C . LEU A 1 232 ? 9.134 70.449 -0.695 1.00 14.12 230 LEU A C 1
ATOM 1602 O O . LEU A 1 232 ? 9.973 69.716 -0.133 1.00 14.78 230 LEU A O 1
ATOM 1607 N N . HIS A 1 233 ? 8.655 70.187 -1.904 1.00 15.02 231 HIS A N 1
ATOM 1608 C CA . HIS A 1 233 ? 9.078 68.985 -2.625 1.00 15.43 231 HIS A CA 1
ATOM 1609 C C . HIS A 1 233 ? 10.560 69.074 -2.994 1.00 16.59 231 HIS A C 1
ATOM 1610 O O . HIS A 1 233 ? 11.287 68.064 -2.950 1.00 16.03 231 HIS A O 1
ATOM 1617 N N . ALA A 1 234 ? 11.021 70.274 -3.362 1.00 16.90 232 ALA A N 1
ATOM 1618 C CA . ALA A 1 234 ? 12.431 70.467 -3.704 1.00 18.09 232 ALA A CA 1
ATOM 1619 C C . ALA A 1 234 ? 13.341 70.240 -2.518 1.00 18.56 232 ALA A C 1
ATOM 1620 O O . ALA A 1 234 ? 14.372 69.630 -2.681 1.00 19.90 232 ALA A O 1
ATOM 1622 N N . LYS A 1 235 ? 12.965 70.743 -1.341 1.00 18.25 233 LYS A N 1
ATOM 1623 C CA A LYS A 1 235 ? 13.805 70.706 -0.141 0.50 19.02 233 LYS A CA 1
ATOM 1624 C CA B LYS A 1 235 ? 13.831 70.697 -0.173 0.50 18.93 233 LYS A CA 1
ATOM 1625 C C . LYS A 1 235 ? 13.676 69.371 0.579 1.00 19.00 233 LYS A C 1
ATOM 1626 O O . LYS A 1 235 ? 14.622 68.903 1.207 1.00 18.74 233 LYS A O 1
ATOM 1637 N N . TYR A 1 236 ? 12.467 68.787 0.527 1.00 18.20 234 TYR A N 1
ATOM 1638 C CA . TYR A 1 236 ? 12.148 67.611 1.357 1.00 18.21 234 TYR A CA 1
ATOM 1639 C C . TYR A 1 236 ? 11.626 66.514 0.444 1.00 19.02 234 TYR A C 1
ATOM 1640 O O . TYR A 1 236 ? 10.427 66.462 0.147 1.00 19.12 234 TYR A O 1
ATOM 1649 N N . PRO A 1 237 ? 12.543 65.679 -0.062 1.00 20.78 235 PRO A N 1
ATOM 1650 C CA . PRO A 1 237 ? 12.208 64.697 -1.095 1.00 21.92 235 PRO A CA 1
ATOM 1651 C C . PRO A 1 237 ? 11.138 63.690 -0.703 1.00 20.42 235 PRO A C 1
ATOM 1652 O O . PRO A 1 237 ? 10.548 63.105 -1.568 1.00 20.41 235 PRO A O 1
ATOM 1656 N N . TYR A 1 238 ? 10.869 63.517 0.591 1.00 20.00 236 TYR A N 1
ATOM 1657 C CA . TYR A 1 238 ? 9.816 62.605 1.052 1.00 18.89 236 TYR A CA 1
ATOM 1658 C C . TYR A 1 238 ? 8.369 63.181 0.833 1.00 18.14 236 TYR A C 1
ATOM 1659 O O . TYR A 1 238 ? 7.377 62.426 0.960 1.00 17.38 236 TYR A O 1
ATOM 1668 N N . TYR A 1 239 ? 8.259 64.487 0.526 1.00 17.04 237 TYR A N 1
ATOM 1669 C CA . TYR A 1 239 ? 6.950 65.134 0.248 1.00 16.24 237 TYR A CA 1
ATOM 1670 C C . TYR A 1 239 ? 6.716 65.153 -1.230 1.00 16.79 237 TYR A C 1
ATOM 1671 O O . TYR A 1 239 ? 7.517 65.763 -1.987 1.00 18.69 237 TYR A O 1
ATOM 1680 N N . GLN A 1 240 ? 5.621 64.540 -1.650 1.00 16.01 238 GLN A N 1
ATOM 1681 C CA . GLN A 1 240 ? 5.183 64.609 -3.018 1.00 16.72 238 GLN A CA 1
ATOM 1682 C C . GLN A 1 240 ? 4.103 65.646 -3.247 1.00 15.36 238 GLN A C 1
ATOM 1683 O O . GLN A 1 240 ? 3.197 65.779 -2.458 1.00 14.41 238 GLN A O 1
ATOM 1689 N N . LYS A 1 241 ? 4.109 66.281 -4.417 1.00 15.40 239 LYS A N 1
ATOM 1690 C CA . LYS A 1 241 ? 3.004 67.171 -4.780 1.00 15.47 239 LYS A CA 1
ATOM 1691 C C . LYS A 1 241 ? 1.754 66.310 -4.922 1.00 15.06 239 LYS A C 1
ATOM 1692 O O . LYS A 1 241 ? 1.826 65.244 -5.509 1.00 14.95 239 LYS A O 1
ATOM 1698 N N . ASP A 1 242 ? 0.627 66.735 -4.380 1.00 13.72 240 ASP A N 1
ATOM 1699 C CA . ASP A 1 242 ? -0.553 65.909 -4.390 1.00 13.45 240 ASP A CA 1
ATOM 1700 C C . ASP A 1 242 ? -1.868 66.710 -4.223 1.00 13.13 240 ASP A C 1
ATOM 1701 O O . ASP A 1 242 ? -1.877 67.944 -4.123 1.00 12.05 240 ASP A O 1
ATOM 1706 N N . ILE A 1 243 ? -2.972 65.995 -4.303 1.00 12.68 241 ILE A N 1
ATOM 1707 C CA . ILE A 1 243 ? -4.289 66.586 -4.312 1.00 12.69 241 ILE A CA 1
ATOM 1708 C C . ILE A 1 243 ? -5.207 65.731 -3.439 1.00 12.32 241 ILE A C 1
ATOM 1709 O O . ILE A 1 243 ? -5.244 64.484 -3.552 1.00 12.18 241 ILE A O 1
ATOM 1714 N N . ILE A 1 244 ? -5.949 66.386 -2.549 1.00 11.57 242 ILE A N 1
ATOM 1715 C CA . ILE A 1 244 ? -7.016 65.726 -1.835 1.00 11.05 242 ILE A CA 1
ATOM 1716 C C . ILE A 1 244 ? -8.247 65.982 -2.660 1.00 12.05 242 ILE A C 1
ATOM 1717 O O . ILE A 1 244 ? -8.666 67.138 -2.804 1.00 12.16 242 ILE A O 1
ATOM 1722 N N . SER A 1 245 ? -8.865 64.938 -3.202 1.00 12.48 243 SER A N 1
ATOM 1723 C CA . SER A 1 245 ? -10.048 65.144 -4.053 1.00 13.51 243 SER A CA 1
ATOM 1724 C C . SER A 1 245 ? -11.205 65.732 -3.271 1.00 11.98 243 SER A C 1
ATOM 1725 O O . SER A 1 245 ? -11.438 65.361 -2.140 1.00 11.11 243 SER A O 1
ATOM 1728 N N . GLY A 1 246 ? -11.928 66.610 -3.934 1.00 11.76 244 GLY A N 1
ATOM 1729 C CA . GLY A 1 246 ? -13.066 67.303 -3.397 1.00 11.57 244 GLY A CA 1
ATOM 1730 C C . GLY A 1 246 ? -14.255 66.379 -3.220 1.00 11.38 244 GLY A C 1
ATOM 1731 O O . GLY A 1 246 ? -14.298 65.283 -3.803 1.00 11.17 244 GLY A O 1
ATOM 1732 N N . GLY A 1 247 ? -15.142 66.803 -2.335 1.00 10.87 245 GLY A N 1
ATOM 1733 C CA . GLY A 1 247 ? -16.394 66.129 -2.108 1.00 11.23 245 GLY A CA 1
ATOM 1734 C C . GLY A 1 247 ? -16.390 64.912 -1.177 1.00 10.83 245 GLY A C 1
ATOM 1735 O O . GLY A 1 247 ? -17.355 64.160 -1.189 1.00 10.93 245 GLY A O 1
ATOM 1736 N N . LEU A 1 248 ? -15.336 64.730 -0.374 1.00 10.33 246 LEU A N 1
ATOM 1737 C CA . LEU A 1 248 ? -15.273 63.635 0.559 1.00 10.33 246 LEU A CA 1
ATOM 1738 C C . LEU A 1 248 ? -16.183 63.779 1.804 1.00 10.68 246 LEU A C 1
ATOM 1739 O O . LEU A 1 248 ? -16.666 62.784 2.335 1.00 10.33 246 LEU A O 1
ATOM 1744 N N . TYR A 1 249 ? -16.402 65.017 2.246 1.00 10.54 247 TYR A N 1
ATOM 1745 C CA . TYR A 1 249 ? -17.078 65.265 3.532 1.00 11.11 247 TYR A CA 1
ATOM 1746 C C . TYR A 1 249 ? -18.201 66.258 3.437 1.00 12.13 247 TYR A C 1
ATOM 1747 O O . TYR A 1 249 ? -19.096 66.270 4.297 1.00 12.84 247 TYR A O 1
ATOM 1756 N N . ASN A 1 250 ? -18.171 67.075 2.389 1.00 12.41 248 ASN A N 1
ATOM 1757 C CA . ASN A 1 250 ? -19.163 68.101 2.144 1.00 13.61 248 ASN A CA 1
ATOM 1758 C C . ASN A 1 250 ? -18.898 68.575 0.723 1.00 14.18 248 ASN A C 1
ATOM 1759 O O . ASN A 1 250 ? -18.106 67.956 0.019 1.00 13.47 248 ASN A O 1
ATOM 1764 N N . ASP A 1 251 ? -19.583 69.613 0.270 1.00 15.35 249 ASP A N 1
ATOM 1765 C CA . ASP A 1 251 ? -19.282 70.182 -1.057 1.00 16.44 249 ASP A CA 1
ATOM 1766 C C . ASP A 1 251 ? -17.985 70.921 -0.930 1.00 15.70 249 ASP A C 1
ATOM 1767 O O . ASP A 1 251 ? -17.847 71.838 -0.085 1.00 16.02 249 ASP A O 1
ATOM 1772 N N . SER A 1 252 ? -16.988 70.508 -1.692 1.00 15.18 250 SER A N 1
ATOM 1773 C CA . SER A 1 252 ? -15.670 71.104 -1.540 1.00 14.55 250 SER A CA 1
ATOM 1774 C C . SER A 1 252 ? -14.794 70.917 -2.788 1.00 14.57 250 SER A C 1
ATOM 1775 O O . SER A 1 252 ? -15.030 70.031 -3.604 1.00 14.08 250 SER A O 1
ATOM 1778 N N . PRO A 1 253 ? -13.767 71.777 -2.948 1.00 14.27 251 PRO A N 1
ATOM 1779 C CA . PRO A 1 253 ? -12.945 71.636 -4.136 1.00 14.12 251 PRO A CA 1
ATOM 1780 C C . PRO A 1 253 ? -11.799 70.645 -3.923 1.00 13.21 251 PRO A C 1
ATOM 1781 O O . PRO A 1 253 ? -11.476 70.265 -2.787 1.00 11.98 251 PRO A O 1
ATOM 1785 N N . ASP A 1 254 ? -11.153 70.276 -5.009 1.00 13.08 252 ASP A N 1
ATOM 1786 C CA . ASP A 1 254 ? -9.884 69.597 -4.867 1.00 13.09 252 ASP A CA 1
ATOM 1787 C C . ASP A 1 254 ? -8.951 70.556 -4.086 1.00 11.91 252 ASP A C 1
ATOM 1788 O O . ASP A 1 254 ? -8.962 71.759 -4.302 1.00 11.82 252 ASP A O 1
ATOM 1793 N N . ILE A 1 255 ? -8.129 69.984 -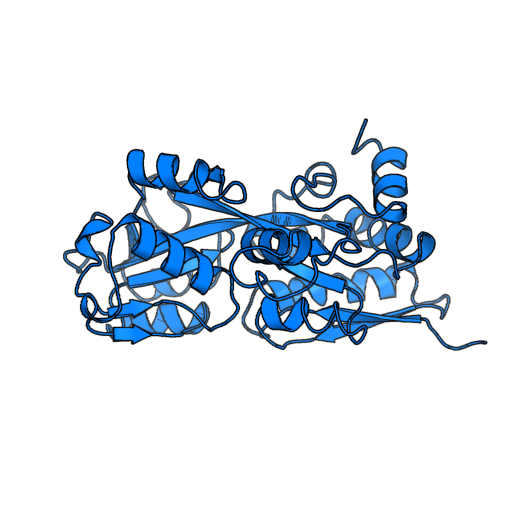3.224 1.00 10.98 253 ILE A N 1
ATOM 1794 C CA . ILE A 1 255 ? -7.168 70.713 -2.405 1.00 10.65 253 ILE A CA 1
ATOM 1795 C C . ILE A 1 255 ? -5.713 70.321 -2.712 1.00 10.56 253 ILE A C 1
ATOM 1796 O O . ILE A 1 255 ? -5.313 69.190 -2.463 1.00 10.07 253 ILE A O 1
ATOM 1801 N N . GLN A 1 256 ? -4.925 71.263 -3.262 1.00 10.76 254 GLN A N 1
ATOM 1802 C CA A GLN A 1 256 ? -3.511 71.028 -3.554 0.50 10.85 254 GLN A CA 1
ATOM 1803 C CA B GLN A 1 256 ? -3.528 70.950 -3.542 0.50 10.76 254 GLN A CA 1
ATOM 1804 C C . GLN A 1 256 ? -2.727 71.005 -2.243 1.00 10.20 254 GLN A C 1
ATOM 1805 O O . GLN A 1 256 ? -2.945 71.867 -1.370 1.00 9.10 254 GLN A O 1
ATOM 1816 N N . THR A 1 257 ? -1.843 70.029 -2.094 1.00 9.68 255 THR A N 1
ATOM 1817 C CA . THR A 1 257 ? -1.069 69.932 -0.850 1.00 9.37 255 THR A CA 1
ATOM 1818 C C . THR A 1 257 ? 0.127 69.030 -1.112 1.00 9.41 255 THR A C 1
ATOM 1819 O O . THR A 1 257 ? 0.476 68.820 -2.262 1.00 11.03 255 THR A O 1
ATOM 1823 N N . VAL A 1 258 ? 0.768 68.521 -0.057 1.00 8.81 256 VAL A N 1
ATOM 1824 C CA . VAL A 1 258 ? 1.814 67.533 -0.209 1.00 8.92 256 VAL A CA 1
ATOM 1825 C C . VAL A 1 258 ? 1.363 66.263 0.517 1.00 8.52 256 VAL A C 1
ATOM 1826 O O . VAL A 1 258 ? 0.556 66.320 1.411 1.00 7.84 256 VAL A O 1
ATOM 1830 N N . SER A 1 259 ? 1.929 65.142 0.096 1.00 9.02 257 SER A N 1
ATOM 1831 C CA . SER A 1 259 ? 1.681 63.858 0.684 1.00 9.23 257 SER A CA 1
ATOM 1832 C C . SER A 1 259 ? 2.993 63.127 1.027 1.00 9.86 257 SER A C 1
ATOM 1833 O O . SER A 1 259 ? 4.091 63.360 0.420 1.00 10.47 257 SER A O 1
ATOM 1836 N N . VAL A 1 260 ? 2.840 62.193 1.968 1.00 10.42 258 VAL A N 1
ATOM 1837 C CA . VAL A 1 260 ? 3.815 61.182 2.313 1.00 11.20 258 VAL A CA 1
ATOM 1838 C C . VAL A 1 260 ? 3.075 59.824 2.259 1.00 11.89 258 VAL A C 1
ATOM 1839 O O . VAL A 1 260 ? 1.856 59.772 1.961 1.00 11.48 258 VAL A O 1
ATOM 1843 N N . LYS A 1 261 ? 3.779 58.742 2.529 1.00 12.88 259 LYS A N 1
ATOM 1844 C CA . LYS A 1 261 ? 3.151 57.422 2.639 1.00 13.98 259 LYS A CA 1
ATOM 1845 C C . LYS A 1 261 ? 3.381 56.838 4.015 1.00 14.51 259 LYS A C 1
ATOM 1846 O O . LYS A 1 261 ? 4.508 56.907 4.534 1.00 15.85 259 LYS A O 1
ATOM 1852 N N . ALA A 1 262 ? 2.345 56.222 4.560 1.00 11.38 260 ALA A N 1
ATOM 1853 C CA . ALA A 1 262 ? 2.477 55.285 5.664 1.00 10.81 260 ALA A CA 1
ATOM 1854 C C . ALA A 1 262 ? 3.179 54.025 5.131 1.00 10.15 260 ALA A C 1
ATOM 1855 O O . ALA A 1 262 ? 3.025 53.653 3.945 1.00 10.06 260 ALA A O 1
ATOM 1857 N N . SER A 1 263 ? 3.999 53.405 5.964 1.00 9.82 261 SER A N 1
ATOM 1858 C CA . SER A 1 263 ? 4.628 52.161 5.545 1.00 9.77 261 SER A CA 1
ATOM 1859 C C . SER A 1 263 ? 4.937 51.260 6.722 1.00 9.08 261 SER A C 1
ATOM 1860 O O . SER A 1 263 ? 5.024 51.706 7.857 1.00 8.99 261 SER A O 1
ATOM 1863 N N . LEU A 1 264 ? 5.059 49.991 6.406 1.00 8.12 262 LEU A N 1
ATOM 1864 C CA . LEU A 1 264 ? 5.390 48.990 7.372 1.00 7.86 262 LEU A CA 1
ATOM 1865 C C . LEU A 1 264 ? 6.851 48.665 7.169 1.00 7.49 262 LEU A C 1
ATOM 1866 O O . LEU A 1 264 ? 7.230 48.121 6.121 1.00 7.36 262 LEU A O 1
ATOM 1871 N N . VAL A 1 265 ? 7.663 48.996 8.159 1.00 7.31 263 VAL A N 1
ATOM 1872 C CA . VAL A 1 265 ? 9.116 48.867 8.070 1.00 7.12 263 VAL A CA 1
ATOM 1873 C C . VAL A 1 265 ? 9.643 47.934 9.148 1.00 7.02 263 VAL A C 1
ATOM 1874 O O . VAL A 1 265 ? 8.993 47.677 10.162 1.00 6.97 263 VAL A O 1
ATOM 1878 N N . THR A 1 266 ? 10.852 47.445 8.923 1.00 7.07 264 THR A N 1
ATOM 1879 C CA . THR A 1 266 ? 11.507 46.528 9.836 1.00 7.09 264 THR A CA 1
ATOM 1880 C C . THR A 1 266 ? 13.024 46.716 9.671 1.00 7.44 264 THR A C 1
ATOM 1881 O O . THR A 1 266 ? 13.487 47.778 9.211 1.00 7.34 264 THR A O 1
ATOM 1885 N N . THR A 1 267 ? 13.820 45.705 10.055 1.00 7.62 265 THR A N 1
ATOM 1886 C CA . THR A 1 267 ? 15.255 45.787 9.816 1.00 8.25 265 THR A CA 1
ATOM 1887 C C . THR A 1 267 ? 15.736 44.458 9.180 1.00 8.81 265 THR A C 1
ATOM 1888 O O . THR A 1 267 ? 14.988 43.485 9.155 1.00 8.23 265 THR A O 1
ATOM 1892 N N . THR A 1 268 ? 17.008 44.434 8.802 1.00 9.79 266 THR A N 1
ATOM 1893 C CA . THR A 1 268 ? 17.667 43.196 8.350 1.00 10.90 266 THR A CA 1
ATOM 1894 C C . THR A 1 268 ? 17.742 42.128 9.435 1.00 12.34 266 THR A C 1
ATOM 1895 O O . THR A 1 268 ? 18.018 41.006 9.120 1.00 13.72 266 THR A O 1
ATOM 1899 N N . GLU A 1 269 ? 17.484 42.467 10.685 1.00 13.45 267 GLU A N 1
ATOM 1900 C CA . GLU A 1 269 ? 17.427 41.451 11.769 1.00 15.75 267 GLU A CA 1
ATOM 1901 C C . GLU A 1 269 ? 16.194 40.551 11.607 1.00 13.71 267 GLU A C 1
ATOM 1902 O O . GLU A 1 269 ? 16.164 39.454 12.139 1.00 12.89 267 GLU A O 1
ATOM 1908 N N . LEU A 1 270 ? 15.154 41.037 10.922 1.00 11.53 268 LEU A N 1
ATOM 1909 C CA . LEU A 1 270 ? 13.989 40.190 10.692 1.00 10.48 268 LEU A CA 1
ATOM 1910 C C . LEU A 1 270 ? 14.411 39.148 9.633 1.00 10.31 268 LEU A C 1
ATOM 1911 O O . LEU A 1 270 ? 15.019 39.498 8.623 1.00 10.23 268 LEU A O 1
ATOM 1916 N N . SER A 1 271 ? 14.110 37.878 9.863 1.00 10.26 269 SER A N 1
ATOM 1917 C CA . SER A 1 271 ? 14.538 36.852 8.911 1.00 10.17 269 SER A CA 1
ATOM 1918 C C . SER A 1 271 ? 13.848 37.008 7.566 1.00 9.71 269 SER A C 1
ATOM 1919 O O . SER A 1 271 ? 12.736 37.536 7.483 1.00 9.42 269 SER A O 1
ATOM 1922 N N . ASN A 1 272 ? 14.512 36.518 6.518 1.00 9.94 270 ASN A N 1
ATOM 1923 C CA . ASN A 1 272 ? 13.904 36.357 5.183 1.00 9.78 270 ASN A CA 1
ATOM 1924 C C . ASN A 1 272 ? 12.598 35.634 5.208 1.00 9.91 270 ASN A C 1
ATOM 1925 O O . ASN A 1 272 ? 11.634 36.085 4.580 1.00 9.09 270 ASN A O 1
ATOM 1930 N N . ASP A 1 273 ? 12.542 34.514 5.937 1.00 10.51 271 ASP A N 1
ATOM 1931 C CA . ASP A 1 273 ? 11.317 33.754 6.023 1.00 11.37 271 ASP A CA 1
ATOM 1932 C C . ASP A 1 273 ? 10.193 34.585 6.643 1.00 10.88 271 ASP A C 1
ATOM 1933 O O . ASP A 1 273 ? 9.089 34.590 6.149 1.00 10.70 271 ASP A O 1
ATOM 1938 N N . LEU A 1 274 ? 10.448 35.275 7.747 1.00 11.40 272 LEU A N 1
ATOM 1939 C CA . LEU A 1 274 ? 9.352 36.039 8.389 1.00 11.69 272 LEU A CA 1
ATOM 1940 C C . LEU A 1 274 ? 8.913 37.208 7.516 1.00 10.29 272 LEU A C 1
ATOM 1941 O O . LEU A 1 274 ? 7.718 37.536 7.445 1.00 10.10 272 LEU A O 1
ATOM 1946 N N . ALA A 1 275 ? 9.871 37.880 6.864 1.00 9.23 273 ALA A N 1
ATOM 1947 C CA . ALA A 1 275 ? 9.555 39.030 6.036 1.00 8.42 273 ALA A CA 1
ATOM 1948 C C . ALA A 1 275 ? 8.649 38.588 4.897 1.00 8.27 273 ALA A C 1
ATOM 1949 O O . ALA A 1 275 ? 7.641 39.239 4.612 1.00 7.81 273 ALA A O 1
ATOM 1951 N N . TYR A 1 276 ? 9.042 37.490 4.242 1.00 8.42 274 TYR A N 1
ATOM 1952 C CA . TYR A 1 276 ? 8.258 36.820 3.217 1.00 8.98 274 TYR A CA 1
ATOM 1953 C C . TYR A 1 276 ? 6.849 36.458 3.724 1.00 9.44 274 TYR A C 1
ATOM 1954 O O . TYR A 1 276 ? 5.836 36.812 3.106 1.00 9.21 274 TYR A O 1
ATOM 1963 N N . LYS A 1 277 ? 6.788 35.767 4.849 1.00 10.02 275 LYS A N 1
ATOM 1964 C CA . LYS A 1 277 ? 5.498 35.303 5.355 1.00 11.08 275 LYS A CA 1
ATOM 1965 C C . LYS A 1 277 ? 4.588 36.452 5.727 1.00 10.32 275 LYS A C 1
ATOM 1966 O O . LYS A 1 277 ? 3.363 36.382 5.534 1.00 9.93 275 LYS A O 1
ATOM 1972 N N . ILE A 1 278 ? 5.174 37.506 6.300 1.00 10.09 276 ILE A N 1
ATOM 1973 C CA . ILE A 1 278 ? 4.369 38.634 6.738 1.00 10.02 276 ILE A CA 1
ATOM 1974 C C . ILE A 1 278 ? 3.746 39.366 5.542 1.00 9.54 276 ILE A C 1
ATOM 1975 O O . ILE A 1 278 ? 2.555 39.684 5.541 1.00 8.96 276 ILE A O 1
ATOM 1980 N N . VAL A 1 279 ? 4.567 39.670 4.519 1.00 9.34 277 VAL A N 1
ATOM 1981 C CA A VAL A 1 279 ? 4.115 40.344 3.339 0.60 9.51 277 VAL A CA 1
ATOM 1982 C CA B VAL A 1 279 ? 4.016 40.382 3.389 0.40 9.34 277 VAL A CA 1
ATOM 1983 C C . VAL A 1 279 ? 3.067 39.493 2.612 1.00 10.01 277 VAL A C 1
ATOM 1984 O O . VAL A 1 279 ? 2.077 39.996 2.095 1.00 9.95 277 VAL A O 1
ATOM 1991 N N . LYS A 1 280 ? 3.322 38.190 2.544 1.00 10.51 278 LYS A N 1
ATOM 1992 C CA . LYS A 1 280 ? 2.370 37.279 1.900 1.00 11.74 278 LYS A CA 1
ATOM 1993 C C . LYS A 1 280 ? 1.043 37.250 2.632 1.00 11.84 278 LYS A C 1
ATOM 1994 O O . LYS A 1 280 ? -0.012 37.216 2.002 1.00 11.68 278 LYS A O 1
ATOM 2000 N N . SER A 1 281 ? 1.083 37.241 3.948 1.00 11.71 279 SER A N 1
ATOM 2001 C CA . SER A 1 281 ? -0.165 37.264 4.726 1.00 12.29 279 SER A CA 1
ATOM 2002 C C . SER A 1 281 ? -0.944 38.560 4.488 1.00 11.53 279 SER A C 1
ATOM 2003 O O . SER A 1 281 ? -2.176 38.558 4.262 1.00 11.19 279 SER A O 1
ATOM 2006 N N . ILE A 1 282 ? -0.260 39.716 4.500 1.00 11.00 280 ILE A N 1
ATOM 2007 C CA . ILE A 1 282 ? -0.953 40.985 4.223 1.00 10.30 280 ILE A CA 1
ATOM 2008 C C . ILE A 1 282 ? -1.589 40.983 2.810 1.00 11.08 280 ILE A C 1
ATOM 2009 O O . ILE A 1 282 ? -2.808 41.330 2.626 1.00 11.18 280 ILE A O 1
ATOM 2014 N N . ALA A 1 283 ? -0.805 40.573 1.819 1.00 10.83 281 ALA A N 1
ATOM 2015 C CA . ALA A 1 283 ? -1.291 40.545 0.431 1.00 12.01 281 ALA A CA 1
ATOM 2016 C C . ALA A 1 283 ? -2.461 39.608 0.250 1.00 12.50 281 ALA A C 1
ATOM 2017 O O . ALA A 1 283 ? -3.451 39.947 -0.364 1.00 13.18 281 ALA A O 1
ATOM 2019 N N . THR A 1 284 ? -2.361 38.432 0.847 1.00 12.97 282 THR A N 1
ATOM 2020 C CA . THR A 1 284 ? -3.441 37.466 0.855 1.00 14.03 282 THR A CA 1
ATOM 2021 C C . THR A 1 284 ? -4.730 37.975 1.505 1.00 13.65 282 THR A C 1
ATOM 2022 O O . THR A 1 284 ? -5.829 37.594 1.115 1.00 13.84 282 THR A O 1
ATOM 2026 N N . HIS A 1 285 ? -4.605 38.830 2.507 1.00 12.26 283 HIS A N 1
ATOM 2027 C CA . HIS A 1 285 ? -5.744 39.400 3.204 1.00 12.08 283 HIS A CA 1
ATOM 2028 C C . HIS A 1 285 ? -6.004 40.855 2.857 1.00 11.94 283 HIS A C 1
ATOM 2029 O O . HIS A 1 285 ? -6.610 41.592 3.621 1.00 11.77 283 HIS A O 1
ATOM 2036 N N . LEU A 1 286 ? -5.597 41.262 1.660 1.00 12.97 284 LEU A N 1
ATOM 2037 C CA . LEU A 1 286 ? -5.668 42.656 1.229 1.00 13.59 284 LEU A CA 1
ATOM 2038 C C . LEU A 1 286 ? -7.092 43.130 1.215 1.00 13.96 284 LEU A C 1
ATOM 2039 O O . LEU A 1 286 ? -7.354 44.233 1.599 1.00 13.47 284 LEU A O 1
ATOM 2044 N N . ARG A 1 287 ? -8.033 42.272 0.817 1.00 14.87 285 ARG A N 1
ATOM 2045 C CA A ARG A 1 287 ? -9.380 42.757 0.736 0.70 16.13 285 ARG A CA 1
ATOM 2046 C CA B ARG A 1 287 ? -9.460 42.605 0.770 0.30 15.45 285 ARG A CA 1
ATOM 2047 C C . ARG A 1 287 ? -9.921 43.107 2.134 1.00 15.33 285 ARG A C 1
ATOM 2048 O O . ARG A 1 287 ? -10.600 44.130 2.301 1.00 14.96 285 ARG A O 1
ATOM 2063 N N . GLU A 1 288 ? -9.519 42.382 3.150 1.00 14.80 286 GLU A N 1
ATOM 2064 C CA A GLU A 1 288 ? -9.854 42.737 4.512 0.50 14.61 286 GLU A CA 1
ATOM 2065 C CA B GLU A 1 288 ? -9.866 42.764 4.503 0.50 14.09 286 GLU A CA 1
ATOM 2066 C C . GLU A 1 288 ? -9.074 43.984 4.985 1.00 13.62 286 GLU A C 1
ATOM 2067 O O . GLU A 1 288 ? -9.601 44.844 5.690 1.00 14.05 286 GLU A O 1
ATOM 2078 N N . LEU A 1 289 ? -7.795 44.086 4.623 1.00 12.27 287 LEU A N 1
ATOM 2079 C CA . LEU A 1 289 ? -7.020 45.236 5.025 1.00 11.50 287 LEU A CA 1
ATOM 2080 C C . LEU A 1 289 ? -7.716 46.522 4.509 1.00 11.50 287 LEU A C 1
ATOM 2081 O O . LEU A 1 289 ? -7.757 47.541 5.181 1.00 10.96 287 LEU A O 1
ATOM 2086 N N . ARG A 1 290 ? -8.245 46.453 3.294 1.00 11.84 288 ARG A N 1
ATOM 2087 C CA . ARG A 1 290 ? -8.854 47.643 2.643 1.00 12.17 288 ARG A CA 1
ATOM 2088 C C . ARG A 1 290 ? -10.005 48.167 3.456 1.00 12.28 288 ARG A C 1
ATOM 2089 O O . ARG A 1 290 ? -10.320 49.345 3.395 1.00 12.24 288 ARG A O 1
ATOM 2097 N N . SER A 1 291 ? -10.624 47.285 4.243 1.00 12.61 289 SER A N 1
ATOM 2098 C CA . SER A 1 291 ? -11.771 47.599 4.996 1.00 13.30 289 SER A CA 1
ATOM 2099 C C . SER A 1 291 ? -11.420 48.234 6.359 1.00 13.27 289 SER A C 1
ATOM 2100 O O . SER A 1 291 ? -12.298 48.722 7.060 1.00 12.70 289 SER A O 1
ATOM 2103 N N . ILE A 1 292 ? -10.145 48.239 6.726 1.00 12.77 290 ILE A N 1
ATOM 2104 C CA . ILE A 1 292 ? -9.765 48.726 8.070 1.00 13.36 290 ILE A CA 1
ATOM 2105 C C . ILE A 1 292 ? -9.956 50.223 8.227 1.00 13.61 290 ILE A C 1
ATOM 2106 O O . ILE A 1 292 ? -10.368 50.685 9.258 1.00 14.66 290 ILE A O 1
ATOM 2111 N N . T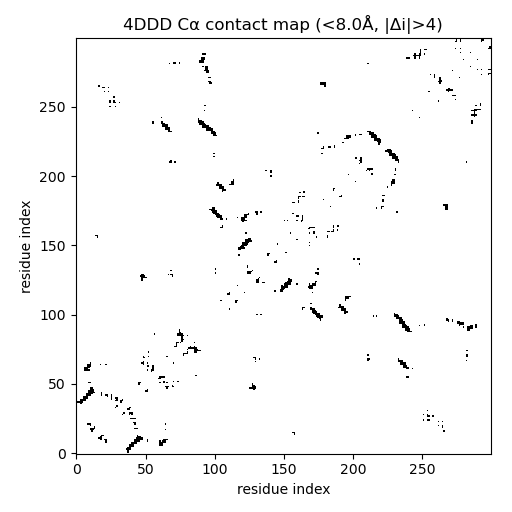HR A 1 293 ? -9.706 50.979 7.177 1.00 13.56 291 THR A N 1
ATOM 2112 C CA . THR A 1 293 ? -9.873 52.398 7.202 1.00 13.40 291 THR A CA 1
ATOM 2113 C C . THR A 1 293 ? -10.108 52.888 5.763 1.00 12.68 291 THR A C 1
ATOM 2114 O O . THR A 1 293 ? -9.627 52.262 4.803 1.00 13.00 291 THR A O 1
ATOM 2118 N N . GLY A 1 294 ? -10.853 53.978 5.617 1.00 12.13 292 GLY A N 1
ATOM 2119 C CA . GLY A 1 294 ? -11.198 54.537 4.305 1.00 11.90 292 GLY A CA 1
ATOM 2120 C C . GLY A 1 294 ? -10.026 54.753 3.353 1.00 11.35 292 GLY A C 1
ATOM 2121 O O . GLY A 1 294 ? -10.153 54.524 2.147 1.00 11.52 292 GLY A O 1
ATOM 2122 N N . ALA A 1 295 ? -8.881 55.186 3.877 1.00 10.84 293 ALA A N 1
ATOM 2123 C CA . ALA A 1 295 ? -7.725 55.516 3.050 1.00 10.71 293 ALA A CA 1
ATOM 2124 C C . ALA A 1 295 ? -7.107 54.285 2.384 1.00 10.39 293 ALA A C 1
ATOM 2125 O O . ALA A 1 295 ? -6.317 54.388 1.430 1.00 10.36 293 ALA A O 1
ATOM 2127 N N . LEU A 1 296 ? -7.403 53.108 2.924 1.00 9.50 294 LEU A N 1
ATOM 2128 C CA . LEU A 1 296 ? -6.819 51.859 2.398 1.00 9.29 294 LEU A CA 1
ATOM 2129 C C . LEU A 1 296 ? -7.659 51.226 1.306 1.00 9.21 294 LEU A C 1
ATOM 2130 O O . LEU A 1 296 ? -7.267 50.191 0.764 1.00 9.39 294 LEU A O 1
ATOM 2135 N N . LYS A 1 297 ? -8.806 51.799 0.964 1.00 9.45 295 LYS A N 1
ATOM 2136 C CA . LYS A 1 297 ? -9.680 51.116 0.002 1.00 9.83 295 LYS A CA 1
ATOM 2137 C C . LYS A 1 297 ? -9.012 50.840 -1.327 1.00 10.08 295 LYS A C 1
ATOM 2138 O O . LYS A 1 297 ? -9.313 49.805 -1.965 1.00 9.90 295 LYS A O 1
ATOM 2144 N N . THR A 1 298 ? -8.142 51.751 -1.750 1.00 9.98 296 THR A N 1
ATOM 2145 C CA . THR A 1 298 ? -7.499 51.626 -3.067 1.00 10.72 296 THR A CA 1
ATOM 2146 C C . THR A 1 298 ? -6.209 50.796 -3.046 1.00 10.33 296 THR A C 1
ATOM 2147 O O . THR A 1 298 ? -5.578 50.613 -4.056 1.00 10.69 296 THR A O 1
ATOM 2151 N N . LEU A 1 299 ? -5.762 50.346 -1.885 1.00 10.31 297 LEU A N 1
ATOM 2152 C CA . LEU A 1 299 ? -4.400 49.761 -1.794 1.00 9.88 297 LEU A CA 1
ATOM 2153 C C . LEU A 1 299 ? -4.346 48.482 -2.613 1.00 10.39 297 LEU A C 1
ATOM 2154 O O . LEU A 1 299 ? -5.225 47.607 -2.486 1.00 10.72 297 LEU A O 1
ATOM 2159 N N . THR A 1 300 ? -3.290 48.356 -3.419 1.00 10.57 298 THR A N 1
ATOM 2160 C CA . THR A 1 300 ? -3.049 47.175 -4.203 1.00 11.03 298 THR A CA 1
ATOM 2161 C C . THR A 1 300 ? -1.669 46.575 -3.852 1.00 11.02 298 THR A C 1
ATOM 2162 O O . THR A 1 300 ? -0.839 47.219 -3.183 1.00 10.05 298 THR A O 1
ATOM 2166 N N . VAL A 1 301 ? -1.411 45.343 -4.302 1.00 11.43 299 VAL A N 1
ATOM 2167 C CA A VAL A 1 301 ? -0.101 44.720 -4.062 0.50 11.67 299 VAL A CA 1
ATOM 2168 C CA B VAL A 1 301 ? -0.108 44.751 -4.006 0.50 11.86 299 VAL A CA 1
ATOM 2169 C C . VAL A 1 301 ? 1.007 45.510 -4.757 1.00 11.94 299 VAL A C 1
ATOM 2170 O O . VAL A 1 301 ? 2.135 45.615 -4.281 1.00 11.51 299 VAL A O 1
ATOM 2177 N N . GLN A 1 302 ? 0.677 46.089 -5.896 1.00 13.17 300 GLN A N 1
ATOM 2178 C CA . GLN A 1 302 ? 1.631 46.937 -6.620 1.00 14.34 300 GLN A CA 1
ATOM 2179 C C . GLN A 1 302 ? 2.003 48.143 -5.790 1.00 13.05 300 GLN A C 1
ATOM 2180 O O . GLN A 1 302 ? 3.183 48.557 -5.795 1.00 13.13 300 GLN A O 1
ATOM 2186 N N . ASP A 1 303 ? 1.042 48.672 -5.036 1.00 11.81 301 ASP A N 1
ATOM 2187 C CA . ASP A 1 303 ? 1.298 49.799 -4.143 1.00 11.39 301 ASP A CA 1
ATOM 2188 C C . ASP A 1 303 ? 2.177 49.353 -2.976 1.00 10.84 301 ASP A C 1
ATOM 2189 O O . ASP A 1 303 ? 3.114 50.068 -2.596 1.00 10.48 301 ASP A O 1
ATOM 2194 N N . MET A 1 304 ? 1.878 48.178 -2.432 1.00 10.19 302 MET A N 1
ATOM 2195 C CA . MET A 1 304 ? 2.652 47.634 -1.312 1.00 10.23 302 MET A CA 1
ATOM 2196 C C . MET A 1 304 ? 4.137 47.487 -1.711 1.00 10.58 302 MET A C 1
ATOM 2197 O O . MET A 1 304 ? 5.023 47.764 -0.901 1.00 9.84 302 MET A O 1
ATOM 2202 N N . ALA A 1 305 ? 4.370 47.019 -2.932 1.00 10.63 303 ALA A N 1
ATOM 2203 C CA . ALA A 1 305 ? 5.702 46.732 -3.427 1.00 11.85 303 ALA A CA 1
ATOM 2204 C C . ALA A 1 305 ? 6.605 47.972 -3.720 1.00 13.41 303 ALA A C 1
ATOM 2205 O O . ALA A 1 305 ? 7.756 47.797 -4.055 1.00 14.55 303 ALA A O 1
ATOM 2207 N N . LYS A 1 306 ? 6.111 49.190 -3.585 1.00 14.65 304 LYS A N 1
ATOM 2208 C CA . LYS A 1 306 ? 6.926 50.353 -3.865 1.00 17.65 304 LYS A CA 1
ATOM 2209 C C . LYS A 1 306 ? 7.750 50.719 -2.645 1.00 17.36 304 LYS A C 1
ATOM 2210 O O . LYS A 1 306 ? 7.239 50.666 -1.522 1.00 16.83 304 LYS A O 1
ATOM 2216 N N . SER A 1 307 ? 8.993 51.113 -2.839 1.00 16.66 305 SER A N 1
ATOM 2217 C CA . SER A 1 307 ? 9.748 51.702 -1.732 1.00 18.59 305 SER A CA 1
ATOM 2218 C C . SER A 1 307 ? 10.758 52.704 -2.280 1.00 20.09 305 SER A C 1
ATOM 2219 O O . SER A 1 307 ? 11.662 52.305 -2.970 1.00 22.66 305 SER A O 1
ATOM 2222 N N . SER A 1 308 ? 10.627 53.970 -1.962 1.00 19.37 306 SER A N 1
ATOM 2223 C CA . SER A 1 308 ? 11.502 54.960 -2.554 1.00 20.72 306 SER A CA 1
ATOM 2224 C C . SER A 1 308 ? 12.512 55.504 -1.562 1.00 20.25 306 SER A C 1
ATOM 2225 O O . SER A 1 308 ? 13.447 56.199 -1.989 1.00 21.16 306 SER A O 1
ATOM 2228 N N . ILE A 1 309 ? 12.316 55.233 -0.276 1.00 17.31 307 ILE A N 1
ATOM 2229 C CA . ILE A 1 309 ? 13.213 55.768 0.762 1.00 17.09 307 ILE A CA 1
ATOM 2230 C C . ILE A 1 309 ? 14.116 54.659 1.305 1.00 15.28 307 ILE A C 1
ATOM 2231 O O . ILE A 1 309 ? 15.317 54.778 1.291 1.00 17.00 307 ILE A O 1
ATOM 2236 N N . THR A 1 310 ? 13.527 53.574 1.755 1.00 13.07 308 THR A N 1
ATOM 2237 C CA A THR A 1 310 ? 14.296 52.472 2.368 0.50 12.64 308 THR A CA 1
ATOM 2238 C CA B THR A 1 310 ? 14.244 52.503 2.375 0.50 12.27 308 THR A CA 1
ATOM 2239 C C . THR A 1 310 ? 14.361 51.276 1.429 1.00 11.74 308 THR A C 1
ATOM 2240 O O . THR A 1 310 ? 13.450 50.988 0.704 1.00 11.36 308 THR A O 1
ATOM 2247 N N . PRO A 1 311 ? 15.488 50.566 1.438 1.00 11.39 309 PRO A N 1
ATOM 2248 C CA . PRO A 1 311 ? 15.484 49.370 0.592 1.00 10.94 309 PRO A CA 1
ATOM 2249 C C . PRO A 1 311 ? 14.435 48.384 1.052 1.00 10.19 309 PRO A C 1
ATOM 2250 O O . PRO A 1 311 ? 14.170 48.239 2.255 1.00 9.62 309 PRO A O 1
ATOM 2254 N N . MET A 1 312 ? 13.843 47.689 0.110 1.00 10.14 310 MET A N 1
ATOM 2255 C CA . MET A 1 312 ? 12.955 46.583 0.440 1.00 10.25 310 MET A CA 1
ATOM 2256 C C . MET A 1 312 ? 13.695 45.414 1.135 1.00 9.26 310 MET A C 1
ATOM 2257 O O . MET A 1 312 ? 14.795 45.070 0.779 1.00 9.38 310 MET A O 1
ATOM 2262 N N . HIS A 1 313 ? 13.076 44.814 2.149 1.00 8.54 311 HIS A N 1
ATOM 2263 C CA . HIS A 1 313 ? 13.654 43.640 2.782 1.00 8.31 311 HIS A CA 1
ATOM 2264 C C . HIS A 1 313 ? 13.772 42.576 1.725 1.00 8.22 311 HIS A C 1
ATOM 2265 O O . HIS A 1 313 ? 12.838 42.386 0.929 1.00 8.30 311 HIS A O 1
ATOM 2272 N N . ASP A 1 314 ? 14.878 41.843 1.695 1.00 8.48 312 ASP A N 1
ATOM 2273 C CA . ASP A 1 314 ? 15.029 40.749 0.746 1.00 8.45 312 ASP A CA 1
ATOM 2274 C C . ASP A 1 314 ? 13.835 39.780 0.722 1.00 8.38 312 ASP A C 1
ATOM 2275 O O . ASP A 1 314 ? 13.497 39.270 -0.350 1.00 8.54 312 ASP A O 1
ATOM 2280 N N . GLY A 1 315 ? 13.289 39.427 1.893 1.00 7.98 313 GLY A N 1
ATOM 2281 C CA . GLY A 1 315 ? 12.191 38.467 1.975 1.00 8.33 313 GLY A CA 1
ATOM 2282 C C . GLY A 1 315 ? 10.878 38.999 1.435 1.00 8.47 313 GLY A C 1
ATOM 2283 O O . GLY A 1 315 ? 10.083 38.273 0.837 1.00 9.16 313 GLY A O 1
ATOM 2284 N N . ALA A 1 316 ? 10.697 40.293 1.577 1.00 8.34 314 ALA A N 1
ATOM 2285 C CA . ALA A 1 316 ? 9.551 41.011 1.019 1.00 8.81 314 ALA A CA 1
ATOM 2286 C C . ALA A 1 316 ? 9.669 41.090 -0.494 1.00 9.42 314 ALA A C 1
ATOM 2287 O O . ALA A 1 316 ? 8.731 40.754 -1.236 1.00 10.40 314 ALA A O 1
ATOM 2289 N N . GLU A 1 317 ? 10.841 41.459 -0.969 1.00 10.14 315 GLU A N 1
ATOM 2290 C CA . GLU A 1 317 ? 11.123 41.497 -2.385 1.00 11.12 315 GLU A CA 1
ATOM 2291 C C . GLU A 1 317 ? 10.888 40.129 -3.014 1.00 10.83 315 GLU A C 1
ATOM 2292 O O . GLU A 1 317 ? 10.360 40.041 -4.106 1.00 10.80 315 GLU A O 1
ATOM 2298 N N . ARG A 1 318 ? 11.328 39.051 -2.342 1.00 9.99 316 ARG A N 1
ATOM 2299 C CA . ARG A 1 318 ? 11.085 37.710 -2.851 1.00 10.41 316 ARG A CA 1
ATOM 2300 C C . ARG A 1 318 ? 9.613 37.496 -3.146 1.00 10.50 316 ARG A C 1
ATOM 2301 O O . ARG A 1 318 ? 9.255 36.980 -4.223 1.00 10.76 316 ARG A O 1
ATOM 2309 N N . TYR A 1 319 ? 8.758 37.892 -2.206 1.00 10.30 317 TYR A N 1
ATOM 2310 C CA . TYR A 1 319 ? 7.330 37.728 -2.396 1.00 10.83 317 TYR A CA 1
ATOM 2311 C C . TYR A 1 319 ? 6.785 38.567 -3.548 1.00 10.69 317 TYR A C 1
ATOM 2312 O O . TYR A 1 319 ? 6.070 38.065 -4.424 1.00 11.44 317 TYR A O 1
ATOM 2321 N N . TYR A 1 320 ? 7.091 39.846 -3.555 1.00 10.49 318 TYR A N 1
ATOM 2322 C CA . TYR A 1 320 ? 6.575 40.727 -4.626 1.00 10.86 318 TYR A CA 1
ATOM 2323 C C . TYR A 1 320 ? 7.020 40.312 -6.047 1.00 12.13 318 TYR A C 1
ATOM 2324 O O . TYR A 1 320 ? 6.254 40.454 -7.011 1.00 12.44 318 TYR A O 1
ATOM 2333 N N . LYS A 1 321 ? 8.240 39.809 -6.172 1.00 12.61 319 LYS A N 1
ATOM 2334 C CA . LYS A 1 321 ? 8.697 39.254 -7.432 1.00 14.56 319 LYS A CA 1
ATOM 2335 C C . LYS A 1 321 ? 8.000 37.968 -7.794 1.00 15.18 319 LYS A C 1
ATOM 2336 O O . LYS A 1 321 ? 7.654 37.782 -8.945 1.00 15.57 319 LYS A O 1
ATOM 2342 N N . GLU A 1 322 ? 7.773 37.089 -6.815 1.00 15.57 320 GLU A N 1
ATOM 2343 C CA . GLU A 1 322 ? 7.109 35.826 -7.055 1.00 16.63 320 GLU A CA 1
ATOM 2344 C C . GLU A 1 322 ? 5.729 36.015 -7.682 1.00 17.51 320 GLU A C 1
ATOM 2345 O O . GLU A 1 322 ? 5.366 35.275 -8.588 1.00 17.45 320 GLU A O 1
ATOM 2351 N N . ILE A 1 323 ? 4.968 36.996 -7.196 1.00 17.16 321 ILE A N 1
ATOM 2352 C CA . ILE A 1 323 ? 3.603 37.222 -7.690 1.00 18.47 321 ILE A CA 1
ATOM 2353 C C . ILE A 1 323 ? 3.534 38.277 -8.827 1.00 19.20 321 ILE A C 1
ATOM 2354 O O . ILE A 1 323 ? 2.451 38.637 -9.262 1.00 19.46 321 ILE A O 1
ATOM 2359 N N . GLY A 1 324 ? 4.674 38.817 -9.255 1.00 19.46 322 GLY A N 1
ATOM 2360 C CA . GLY A 1 324 ? 4.712 39.806 -10.338 1.00 21.12 322 GLY A CA 1
ATOM 2361 C C . GLY A 1 324 ? 4.262 41.222 -9.970 1.00 21.87 322 GLY A C 1
ATOM 2362 O O . GLY A 1 324 ? 3.844 41.993 -10.847 1.00 23.79 322 GLY A O 1
ATOM 2363 N N . ALA A 1 325 ? 4.318 41.584 -8.693 1.00 20.01 323 ALA A N 1
ATOM 2364 C CA . ALA A 1 325 ? 3.968 42.940 -8.249 1.00 20.55 323 ALA A CA 1
ATOM 2365 C C . ALA A 1 325 ? 5.139 43.873 -8.531 1.00 22.68 323 ALA A C 1
ATOM 2366 O O . ALA A 1 325 ? 4.976 45.084 -8.566 1.00 25.54 323 ALA A O 1
ATOM 2368 N N . ILE A 1 326 ? 6.321 43.291 -8.705 1.00 25.59 324 ILE A N 1
ATOM 2369 C CA . ILE A 1 326 ? 7.542 43.960 -9.124 1.00 28.05 324 ILE A CA 1
ATOM 2370 C C . ILE A 1 326 ? 8.036 43.146 -10.308 1.00 31.08 324 ILE A C 1
ATOM 2371 O O . ILE A 1 326 ? 8.021 41.910 -10.233 1.00 29.00 324 ILE A O 1
ATOM 2376 N N . LYS A 1 327 ? 8.554 43.817 -11.336 1.00 35.48 325 LYS A N 1
ATOM 2377 C CA . LYS A 1 327 ? 9.099 43.151 -12.563 1.00 39.79 325 LYS A CA 1
ATOM 2378 C C . LYS A 1 327 ? 10.598 42.786 -12.539 1.00 42.12 325 LYS A C 1
ATOM 2379 O O . LYS A 1 327 ? 11.205 42.559 -11.473 1.00 46.43 325 LYS A O 1
#

Radius of gyration: 19.37 Å; Cα contacts (8 Å, |Δi|>4): 649; chains: 1; bounding box: 45×59×34 Å

Sequence (300 aa):
SLNREYILIGTGSMTGVYYPIGGSSICRFIASDYGKDDNKIICSISSTTGSVYNLNNSIRYSNMDISIVQSDLEYYAYNGLGFFYEKMMLPMDNLRMMLASLHKEYLTIVVKKSSNISVIDDIKGKRVNIGSPGTGVRVAMLKLLGEKGWTKKDFSVMAELKSSEQAQALCDNKIDVMVDVIGHPNASIQQEASATCDDIKFIPLDDRLIDDLHAKKYPYYQKDIISGGLYNDSPDIQQTVSVKASLVTTTELSNDLAYKIVVKSIATHLRREELRSITGALKTLTVVQDMAKSSITTPMHDGAERYYKEIGAIK

Solvent-accessible surface area: 13176 Å² total; per-residue (Å²): 145,179,130,123,91,130,5,32,0,0,1,8,23,136,81,32,38,36,61,48,0,0,15,0,0,15,121,3,2,57,87,56,32,25,102,96,102,143,13,66,16,43,44,18,54,61,58,9,4,43,97,1,0,52,6,7,49,147,98,94,9,50,0,0,0,0,9,8,0,2,3,44,13,0,49,54,11,80,25,94,10,138,103,81,147,59,6,97,56,0,51,6,0,0,4,4,8,83,8,35,6,0,2,0,0,41,88,102,33,108,1,58,83,5,82,41,0,97,46,46,99,0,0,24,1,29,88,22,19,7,18,42,5,2,1,82,34,0,12,50,45,60,62,24,78,71,176,15,16,81,56,48,16,93,48,65,28,34,76,1,1,117,11,1,16,80,84,144,5,44,0,0,0,7,15,12,6,23,30,10,77,12,0,90,80,0,31,92,91,23,88,0,55,18,2,51,2,65,98,62,7,4,63,70,2,64,86,124,32,70,7,4,86,110,23,95,10,70,29,51,71,33,44,143,33,93,94,8,67,0,1,2,4,68,0,1,0,0,0,8,68,147,11,50,85,67,10,0,19,60,0,0,83,0,0,13,87,39,13,199,85,0,64,88,43,28,22,17,0,134,113,7,47,30,90,48,0,9,110,39,115,34,3,56,24,6,98,1,0,58,126,15,0,107,111,75,55,15,52,133

InterPro domains:
  IPR011852 TRAP transporter solute receptor, TAXI family [PF16868] (34-322)
  IPR011852 TRAP transporter solute receptor, TAXI family [PTHR42941] (6-323)
  IPR011852 TRAP transporter solute receptor, TAXI family [TIGR02122] (2-322)

CATH classification: 3.40.190.10 (+1 more: 3.40.190.10)